Protein AF-A0A2H0WFJ3-F1 (afdb_monomer_lite)

Secondary structure (DSSP, 8-state):
------------SSSHHHHHHHHHHHHHHHHTT--------PPP---PPPP-------------------PPPS-TTS-----TTS-HHHHHHHHHHHHHHHHT-TT-THHHHTTSS--HHHHHHHHHHHHTS-HHHHGGGHHHHHHHHHT--SHHHHHHHHHHTTSPP---SS-TT------GGGSSSHHHHHTHHHHHHHHHHHHHHHH-GGGGGSHHHHHHHHHHHHHHHTSS-HHHHHHHHHHHHHHT-

Foldseek 3Di:
DDDDDDDDPDDPDPPPPPVVVVVVVVVVVVPVPDPDPPPPPDDPDDPDPDDDDDDDDDDDDDDCPDPPPPPPPPPVVPDPDQPPPDDPLLSVVVVVVVVCLVVLPLPPVCCVPVLPPDDPVSLVVLLVVLVSDDPLCNLSVLVNLLSLLLNPDDLVSLVSLLVLLVDAQQQDSVDSVDPPPDDPVCQPPSSCSSCVNLVSNLVSNLVCCVVCVVLCVPVSSVVSLVSSLVSQLVSPRVVSNVSSVVSCVVSVD

Radius of gyration: 28.93 Å; chains: 1; bounding box: 72×34×117 Å

pLDDT: mean 78.61, std 19.37, range [43.53, 98.44]

Structure (mmCIF, N/CA/C/O backbone):
data_AF-A0A2H0WFJ3-F1
#
_entry.id   AF-A0A2H0WFJ3-F1
#
loop_
_atom_site.group_PDB
_atom_site.id
_atom_site.type_symbol
_atom_site.label_atom_id
_atom_site.label_alt_id
_atom_site.label_comp_id
_atom_site.label_asym_id
_atom_site.label_entity_id
_atom_site.label_seq_id
_atom_site.pdbx_PDB_ins_code
_atom_site.Cartn_x
_atom_site.Cartn_y
_atom_site.Cartn_z
_atom_site.occupancy
_atom_site.B_iso_or_equiv
_atom_site.auth_seq_id
_atom_site.auth_comp_id
_atom_site.auth_asym_id
_atom_site.auth_atom_id
_atom_site.pdbx_PDB_model_num
ATOM 1 N N . MET A 1 1 ? -26.004 12.637 77.514 1.00 48.81 1 MET A N 1
ATOM 2 C CA . MET A 1 1 ? -24.758 11.855 77.353 1.00 48.81 1 MET A CA 1
ATOM 3 C C . MET A 1 1 ? -24.222 12.085 75.942 1.00 48.81 1 MET A C 1
ATOM 5 O O . MET A 1 1 ? -24.890 11.714 74.990 1.00 48.81 1 MET A O 1
ATOM 9 N N . ARG A 1 2 ? -23.095 12.800 75.799 1.00 46.72 2 ARG A N 1
ATOM 10 C CA . ARG A 1 2 ? -22.449 13.124 74.511 1.00 46.72 2 ARG A CA 1
ATOM 11 C C . ARG A 1 2 ? -21.345 12.100 74.239 1.00 46.72 2 ARG A C 1
ATOM 13 O O . ARG A 1 2 ? -20.382 12.059 74.997 1.00 46.72 2 ARG A O 1
ATOM 20 N N . GLN A 1 3 ? -21.462 11.313 73.172 1.00 54.28 3 GLN A N 1
ATOM 21 C CA . GLN A 1 3 ? -20.366 10.472 72.684 1.00 54.28 3 GLN A CA 1
ATOM 22 C C . GLN A 1 3 ? -19.512 11.264 71.688 1.00 54.28 3 GLN A C 1
ATOM 24 O O . GLN A 1 3 ? -19.976 11.663 70.622 1.00 54.28 3 GLN A O 1
ATOM 29 N N . GLN A 1 4 ? -18.257 11.511 72.065 1.00 62.28 4 GLN A N 1
ATOM 30 C CA . GLN A 1 4 ? -17.217 12.029 71.183 1.00 62.28 4 GLN A CA 1
ATOM 31 C C . GLN A 1 4 ? -16.607 10.866 70.392 1.00 62.28 4 GLN A C 1
ATOM 33 O O . GLN A 1 4 ? -15.947 10.007 70.973 1.00 62.28 4 GLN A O 1
ATOM 38 N N . ASN A 1 5 ? -16.786 10.863 69.071 1.00 61.47 5 ASN A N 1
ATOM 39 C CA . ASN A 1 5 ? -16.097 9.938 68.174 1.00 61.47 5 ASN A CA 1
ATOM 40 C C . ASN A 1 5 ? -14.764 10.549 67.717 1.00 61.47 5 ASN A C 1
ATOM 42 O O . ASN A 1 5 ? -14.732 11.546 66.994 1.00 61.47 5 ASN A O 1
ATOM 46 N N . LYS A 1 6 ? -13.655 9.949 68.164 1.00 61.62 6 LYS A N 1
ATOM 47 C CA . LYS A 1 6 ? -12.285 10.284 67.753 1.00 61.62 6 LYS A CA 1
ATOM 48 C C . LYS A 1 6 ? -11.949 9.579 66.430 1.00 61.62 6 LYS A C 1
ATOM 50 O O . LYS A 1 6 ? -12.118 8.371 66.308 1.00 61.62 6 LYS A O 1
ATOM 55 N N . LYS A 1 7 ? -11.447 10.343 65.454 1.00 59.44 7 LYS A N 1
ATOM 56 C CA . LYS A 1 7 ? -10.893 9.856 64.174 1.00 59.44 7 LYS A CA 1
ATOM 57 C C . LYS A 1 7 ? -9.551 9.129 64.384 1.00 59.44 7 LYS A C 1
ATOM 59 O O . LYS A 1 7 ? -8.753 9.618 65.184 1.00 59.44 7 LYS A O 1
ATOM 64 N N . PRO A 1 8 ? -9.211 8.089 63.598 1.00 57.00 8 PRO A N 1
ATOM 65 C CA . PRO A 1 8 ? -7.832 7.635 63.471 1.00 57.00 8 PRO A CA 1
ATOM 66 C C . PRO A 1 8 ? -7.119 8.343 62.301 1.00 57.00 8 PRO A C 1
ATOM 68 O O . PRO A 1 8 ? -7.441 8.148 61.131 1.00 57.00 8 PRO A O 1
ATOM 71 N N . GLN A 1 9 ? -6.119 9.167 62.631 1.00 61.16 9 GLN A N 1
ATOM 72 C CA . GLN A 1 9 ? -5.078 9.652 61.717 1.00 61.16 9 GLN A CA 1
ATOM 73 C C . GLN A 1 9 ? -4.011 8.565 61.535 1.00 61.16 9 GLN A C 1
ATOM 75 O O . GLN A 1 9 ? -3.102 8.497 62.354 1.00 61.16 9 GLN A O 1
ATOM 80 N N . ARG A 1 10 ? -4.069 7.738 60.486 1.00 55.81 10 ARG A N 1
ATOM 81 C CA . ARG A 1 10 ? -2.914 6.939 60.015 1.00 55.81 10 ARG A CA 1
ATOM 82 C C . ARG A 1 10 ? -3.074 6.580 58.537 1.00 55.81 10 ARG A C 1
ATOM 84 O O . ARG A 1 10 ? -3.402 5.448 58.220 1.00 55.81 10 ARG A O 1
ATOM 91 N N . PHE A 1 11 ? -2.882 7.538 57.631 1.00 52.72 11 PHE A N 1
ATOM 92 C CA . PHE A 1 11 ? -2.862 7.241 56.189 1.00 52.72 11 PHE A CA 1
ATOM 93 C C . PHE A 1 11 ? -1.999 8.230 55.391 1.00 52.72 11 PHE A C 1
ATOM 95 O O . PHE A 1 11 ? -2.399 8.730 54.351 1.00 52.72 11 PHE A O 1
ATOM 102 N N . VAL A 1 12 ? -0.805 8.561 55.889 1.00 54.50 12 VAL A N 1
ATOM 103 C CA . VAL A 1 12 ? 0.173 9.363 55.134 1.00 54.50 12 VAL A CA 1
ATOM 104 C C . VAL A 1 12 ? 1.570 8.839 55.449 1.00 54.50 12 VAL A C 1
ATOM 106 O O . VAL A 1 12 ? 2.258 9.416 56.277 1.00 54.50 12 VAL A O 1
ATOM 109 N N . LEU A 1 13 ? 1.964 7.691 54.881 1.00 51.28 13 LEU A N 1
ATOM 110 C CA . LEU A 1 13 ? 3.376 7.253 54.889 1.00 51.28 13 LEU A CA 1
ATOM 111 C C . LEU A 1 13 ? 3.714 6.115 53.902 1.00 51.28 13 LEU A C 1
ATOM 113 O O . LEU A 1 13 ? 4.693 5.411 54.102 1.00 51.28 13 LEU A O 1
ATOM 117 N N . TRP A 1 14 ? 2.942 5.933 52.822 1.00 49.94 14 TRP A N 1
ATOM 118 C CA . TRP A 1 14 ? 3.204 4.873 51.824 1.00 49.94 14 TRP A CA 1
ATOM 119 C C . TRP A 1 14 ? 3.317 5.347 50.366 1.00 49.94 14 TRP A C 1
ATOM 121 O O . TRP A 1 14 ? 3.500 4.527 49.474 1.00 49.94 14 TRP A O 1
ATOM 131 N N . ILE A 1 15 ? 3.267 6.657 50.095 1.00 55.16 15 ILE A N 1
ATOM 132 C CA . ILE A 1 15 ? 3.354 7.187 48.715 1.00 55.16 15 ILE A CA 1
ATOM 133 C C . ILE A 1 15 ? 4.788 7.633 48.350 1.00 55.16 15 ILE A C 1
ATOM 135 O O . ILE A 1 15 ? 5.132 7.719 47.176 1.00 55.16 15 ILE A O 1
ATOM 139 N N . GLY A 1 16 ? 5.680 7.829 49.330 1.00 49.50 16 GLY A N 1
ATOM 140 C CA . GLY A 1 16 ? 7.050 8.303 49.077 1.00 49.50 16 GLY A CA 1
ATOM 141 C C . GLY A 1 16 ? 8.034 7.251 48.542 1.00 49.50 16 GLY A C 1
ATOM 142 O O . GLY A 1 16 ? 8.990 7.609 47.863 1.00 49.50 16 GLY A O 1
ATOM 143 N N . GLY A 1 17 ? 7.814 5.958 48.813 1.00 49.91 17 GLY A N 1
ATOM 144 C CA . GLY A 1 17 ? 8.773 4.897 48.461 1.00 49.91 17 GLY A CA 1
ATOM 145 C C . GLY A 1 17 ? 8.697 4.415 47.007 1.00 49.91 17 GLY A C 1
ATOM 146 O O . GLY A 1 17 ? 9.712 4.041 46.427 1.00 49.91 17 GLY A O 1
ATOM 147 N N . GLY A 1 18 ? 7.510 4.454 46.391 1.00 52.94 18 GLY A N 1
ATOM 148 C CA . GLY A 1 18 ? 7.311 3.957 45.023 1.00 52.94 18 GLY A CA 1
ATOM 149 C C . GLY A 1 18 ? 7.879 4.881 43.941 1.00 52.94 18 GLY A C 1
ATOM 150 O O . GLY A 1 18 ? 8.368 4.406 42.919 1.00 52.94 18 GLY A O 1
ATOM 151 N N . LEU A 1 19 ? 7.873 6.199 44.173 1.00 55.00 19 LEU A N 1
ATOM 152 C CA . LEU A 1 19 ? 8.290 7.173 43.160 1.00 55.00 19 LEU A CA 1
ATOM 153 C C . LEU A 1 19 ? 9.815 7.210 42.953 1.00 55.00 19 LEU A C 1
ATOM 155 O O . LEU A 1 19 ? 10.274 7.453 41.841 1.00 55.00 19 LEU A O 1
ATOM 159 N N . ALA A 1 20 ? 10.600 6.929 43.999 1.00 58.59 20 ALA A N 1
ATOM 160 C CA . ALA A 1 20 ? 12.063 6.907 43.920 1.00 58.59 20 ALA A CA 1
ATOM 161 C C . ALA A 1 20 ? 12.607 5.664 43.188 1.00 58.59 20 ALA A C 1
ATOM 163 O O . ALA A 1 20 ? 13.672 5.716 42.579 1.00 58.59 20 ALA A O 1
ATOM 164 N N . LEU A 1 21 ? 11.872 4.547 43.208 1.00 57.16 21 LEU A N 1
ATOM 165 C CA . LEU A 1 21 ? 12.318 3.293 42.592 1.00 57.16 21 LEU A CA 1
ATOM 166 C C . LEU A 1 21 ? 12.048 3.271 41.074 1.00 57.16 21 LEU A C 1
ATOM 168 O O . LEU A 1 21 ? 12.847 2.737 40.306 1.00 57.16 21 LEU A O 1
ATOM 172 N N . VAL A 1 22 ? 10.977 3.938 40.622 1.00 61.97 22 VAL A N 1
ATOM 173 C CA . VAL A 1 22 ? 10.654 4.093 39.190 1.00 61.97 22 VAL A CA 1
ATOM 174 C C . VAL A 1 22 ? 11.620 5.057 38.489 1.00 61.97 22 VAL A C 1
ATOM 176 O O . VAL A 1 22 ? 12.039 4.788 37.362 1.00 61.97 22 VAL A O 1
ATOM 179 N N . THR A 1 23 ? 12.038 6.145 39.144 1.00 63.09 23 THR A N 1
ATOM 180 C CA . THR A 1 23 ? 13.027 7.076 38.571 1.00 63.09 23 THR A CA 1
ATOM 181 C C . THR A 1 23 ? 14.423 6.456 38.480 1.00 63.09 23 THR A C 1
ATOM 183 O O . THR A 1 23 ? 15.116 6.675 37.486 1.00 63.09 23 THR A O 1
ATOM 186 N N . PHE A 1 24 ? 14.818 5.617 39.445 1.00 61.91 24 PHE A N 1
ATOM 187 C CA . PHE A 1 24 ? 16.118 4.939 39.411 1.00 61.91 24 PHE A CA 1
ATOM 188 C C . PHE A 1 24 ? 16.210 3.883 38.293 1.00 61.91 24 PHE A C 1
ATOM 190 O O . PHE A 1 24 ? 17.228 3.801 37.604 1.00 61.91 24 PHE A O 1
ATOM 197 N N . LEU A 1 25 ? 15.130 3.131 38.034 1.00 61.81 25 LEU A N 1
ATOM 198 C CA . LEU A 1 25 ? 15.074 2.168 36.922 1.00 61.81 25 LEU A CA 1
ATOM 199 C C . LEU A 1 25 ? 15.112 2.851 35.543 1.00 61.81 25 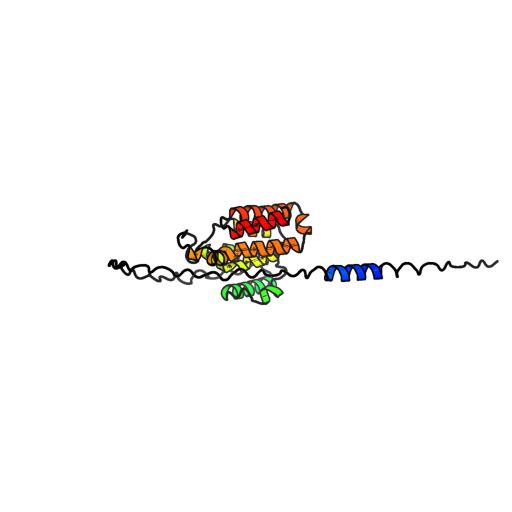LEU A C 1
ATOM 201 O O . LEU A 1 25 ? 15.767 2.348 34.628 1.00 61.81 25 LEU A O 1
ATOM 205 N N . PHE A 1 26 ? 14.484 4.023 35.393 1.00 58.66 26 PHE A N 1
ATOM 206 C CA . PHE A 1 26 ? 14.519 4.778 34.134 1.00 58.66 26 PHE A CA 1
ATOM 207 C C . PHE A 1 26 ? 15.899 5.373 33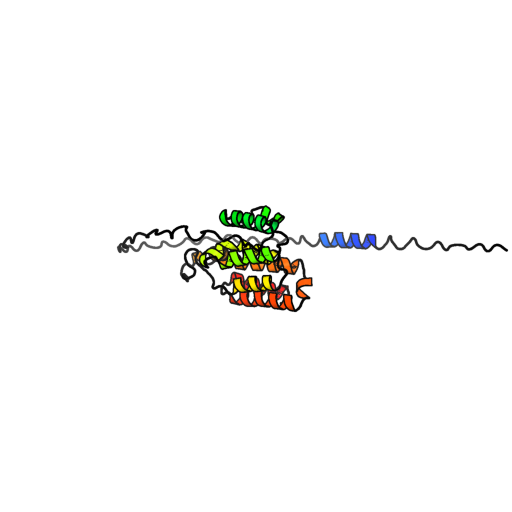.817 1.00 58.66 26 PHE A C 1
ATOM 209 O O . PHE A 1 26 ? 16.284 5.432 32.647 1.00 58.66 26 PHE A O 1
ATOM 216 N N . LEU A 1 27 ? 16.667 5.785 34.831 1.00 64.19 27 LEU A N 1
ATOM 217 C CA . LEU A 1 27 ? 18.024 6.298 34.622 1.00 64.19 27 LEU A CA 1
ATOM 218 C C . LEU A 1 27 ? 19.019 5.180 34.275 1.00 64.19 27 LEU A C 1
ATOM 220 O O . LEU A 1 27 ? 19.868 5.377 33.406 1.00 64.19 27 LEU A O 1
ATOM 224 N N . PHE A 1 28 ? 18.877 3.985 34.859 1.00 57.53 28 PHE A N 1
ATOM 225 C CA . PHE A 1 28 ? 19.761 2.855 34.546 1.00 57.53 28 PHE A CA 1
ATOM 226 C C . PHE A 1 28 ? 19.520 2.266 33.146 1.00 57.53 28 PHE A C 1
ATOM 228 O O . PHE A 1 28 ? 20.476 1.916 32.451 1.00 57.53 28 PHE A O 1
ATOM 235 N N . ALA A 1 29 ? 18.266 2.222 32.680 1.00 58.66 29 ALA A N 1
ATOM 236 C CA . ALA A 1 29 ? 17.941 1.745 31.333 1.00 58.66 29 ALA A CA 1
ATOM 237 C C . ALA A 1 29 ? 18.521 2.642 30.223 1.00 58.66 29 ALA A C 1
ATOM 239 O O . ALA A 1 29 ? 18.826 2.164 29.131 1.00 58.66 29 ALA A O 1
ATOM 240 N N . ARG A 1 30 ? 18.733 3.936 30.498 1.00 57.38 30 ARG A N 1
ATOM 241 C CA . ARG A 1 30 ? 19.260 4.882 29.505 1.00 57.38 30 ARG A CA 1
ATOM 242 C C . ARG A 1 30 ? 20.775 4.776 29.303 1.00 57.38 30 ARG A C 1
ATOM 244 O O . ARG A 1 30 ? 21.272 5.240 28.281 1.00 57.38 30 ARG A O 1
ATOM 251 N N . HIS A 1 31 ? 21.507 4.147 30.227 1.00 55.72 31 HIS A N 1
ATOM 252 C CA . HIS A 1 31 ? 22.973 4.107 30.179 1.00 55.72 31 HIS A CA 1
ATOM 253 C C . HIS A 1 31 ? 23.568 2.836 29.551 1.00 55.72 31 HIS A C 1
ATOM 255 O O . HIS A 1 31 ? 24.751 2.817 29.231 1.00 55.72 31 HIS A O 1
ATOM 261 N N . GLN A 1 32 ? 22.771 1.793 29.286 1.00 58.59 32 GLN A N 1
ATOM 262 C CA . GLN A 1 32 ? 23.282 0.569 28.642 1.00 58.59 32 GLN A CA 1
ATOM 263 C C . GLN A 1 32 ? 23.296 0.603 27.099 1.00 58.59 32 GLN A C 1
ATOM 265 O O . GLN A 1 32 ? 23.789 -0.336 26.478 1.00 58.59 32 GLN A O 1
ATOM 270 N N . GLY A 1 33 ? 22.811 1.678 26.466 1.00 50.06 33 GLY A N 1
ATOM 271 C CA . GLY A 1 33 ? 22.682 1.785 25.004 1.00 50.06 33 GLY A CA 1
ATOM 272 C C . GLY A 1 33 ? 23.918 2.265 24.229 1.00 50.06 33 GLY A C 1
ATOM 273 O O . GLY A 1 33 ? 23.848 2.360 23.009 1.00 50.06 33 GLY A O 1
ATOM 274 N N . GLN A 1 34 ? 25.041 2.571 24.889 1.00 50.88 34 GLN A N 1
ATOM 275 C CA . GLN A 1 34 ? 26.297 2.976 24.235 1.00 50.88 34 GLN A CA 1
ATOM 276 C C . GLN A 1 34 ? 27.410 1.960 24.515 1.00 50.88 34 GLN A C 1
ATOM 278 O O . GLN A 1 34 ? 28.424 2.261 25.141 1.00 50.88 34 GLN A O 1
ATOM 283 N N . LYS A 1 35 ? 27.237 0.719 24.056 1.00 55.78 35 LYS A N 1
ATOM 284 C CA . LYS A 1 35 ? 28.392 -0.160 23.856 1.00 55.78 35 LYS A CA 1
ATOM 285 C C . LYS A 1 35 ? 28.947 0.132 22.472 1.00 55.78 35 LYS A C 1
ATOM 287 O O . LYS A 1 35 ? 28.329 -0.198 21.469 1.00 55.78 35 LYS A O 1
ATOM 292 N N . ASN A 1 36 ? 30.086 0.815 22.474 1.00 49.75 36 ASN A N 1
ATOM 293 C CA . ASN A 1 36 ? 30.914 1.143 21.325 1.00 49.75 36 ASN A CA 1
ATOM 294 C C . ASN A 1 36 ? 31.019 -0.038 20.355 1.00 49.75 36 ASN A C 1
ATOM 296 O O . ASN A 1 36 ? 31.743 -1.001 20.615 1.00 49.75 36 ASN A O 1
ATOM 300 N N . THR A 1 37 ? 30.354 0.066 19.208 1.00 51.97 37 THR A N 1
ATOM 301 C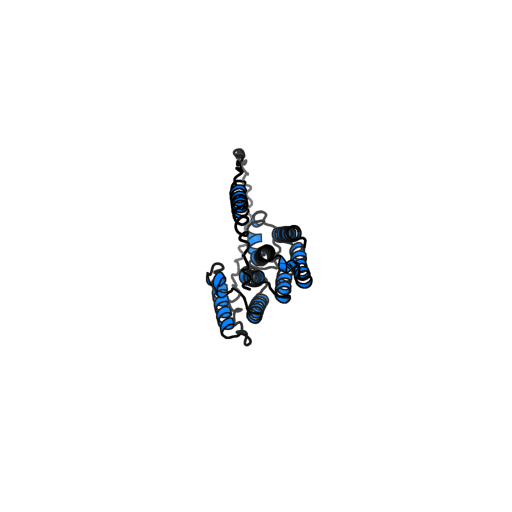 CA . THR A 1 37 ? 30.748 -0.669 18.012 1.00 51.97 37 THR A CA 1
ATOM 302 C C . THR A 1 37 ? 32.082 -0.071 17.580 1.00 51.97 37 THR A C 1
ATOM 304 O O . THR A 1 37 ? 32.143 0.942 16.888 1.00 51.97 37 THR A O 1
ATOM 307 N N . LYS A 1 38 ? 33.173 -0.645 18.089 1.00 56.81 38 LYS A N 1
ATOM 308 C CA . LYS A 1 38 ? 34.511 -0.431 17.551 1.00 56.81 38 LYS A CA 1
ATOM 309 C C . LYS A 1 38 ? 34.454 -0.956 16.119 1.00 56.81 38 LYS A C 1
ATOM 311 O O . LYS A 1 38 ? 34.430 -2.164 15.916 1.00 56.81 38 LYS A O 1
ATOM 316 N N . ILE A 1 39 ? 34.319 -0.047 15.155 1.00 56.81 39 ILE A N 1
ATOM 317 C CA . ILE A 1 39 ? 34.483 -0.362 13.740 1.00 56.81 39 ILE A CA 1
ATOM 318 C C . ILE A 1 39 ? 35.942 -0.780 13.603 1.00 56.81 39 ILE A C 1
ATOM 320 O O . ILE A 1 39 ? 36.857 0.040 13.679 1.00 56.81 39 ILE A O 1
ATOM 324 N N . GLU A 1 40 ? 36.146 -2.088 13.546 1.00 62.38 40 GLU A N 1
ATOM 325 C CA . GLU A 1 40 ? 37.403 -2.701 13.171 1.00 62.38 40 GLU A CA 1
ATOM 326 C C . GLU A 1 40 ? 37.674 -2.262 11.735 1.00 62.38 40 GLU A C 1
ATOM 328 O O . GLU A 1 40 ? 36.923 -2.579 10.814 1.00 62.38 40 GLU A O 1
ATOM 333 N N . SER A 1 41 ? 38.674 -1.393 11.597 1.00 63.94 41 SER A N 1
ATOM 334 C CA . SER A 1 41 ? 39.172 -0.896 10.325 1.00 63.94 41 SER A CA 1
ATOM 335 C C . SER A 1 41 ? 39.646 -2.099 9.521 1.00 63.94 41 SER A C 1
ATOM 337 O O . SER A 1 41 ? 40.748 -2.591 9.748 1.00 63.94 41 SER A O 1
ATOM 339 N N . SER A 1 42 ? 38.802 -2.587 8.615 1.00 66.00 42 SER A N 1
ATOM 340 C CA . SER A 1 42 ? 39.208 -3.545 7.597 1.00 66.00 42 SER A CA 1
ATOM 341 C C . SER A 1 42 ? 40.374 -2.953 6.813 1.00 66.00 42 SER A C 1
ATOM 343 O O . SER A 1 42 ? 40.355 -1.771 6.456 1.00 66.00 42 SER A O 1
ATOM 345 N N . GLU A 1 43 ? 41.391 -3.778 6.611 1.00 69.94 43 GLU A N 1
ATOM 346 C CA . GLU A 1 43 ? 42.627 -3.476 5.901 1.00 69.94 43 GLU A CA 1
ATOM 347 C C . GLU A 1 43 ? 42.376 -2.780 4.549 1.00 69.94 43 GLU A C 1
ATOM 349 O O . GLU A 1 43 ? 41.346 -3.014 3.905 1.00 69.94 43 GLU A O 1
ATOM 354 N N . PRO A 1 44 ? 43.301 -1.914 4.097 1.00 59.69 44 PRO A N 1
ATOM 355 C CA . PRO A 1 44 ? 43.234 -1.349 2.759 1.00 59.69 44 PRO A CA 1
ATOM 356 C C . PRO A 1 44 ? 43.276 -2.485 1.732 1.00 59.69 44 PRO A C 1
ATOM 358 O O . PRO A 1 44 ? 44.254 -3.222 1.648 1.00 59.69 44 PRO A O 1
ATOM 361 N N . VAL A 1 45 ? 42.200 -2.617 0.955 1.00 62.38 45 VAL A N 1
ATOM 362 C CA . VAL A 1 45 ? 42.136 -3.522 -0.195 1.00 62.38 45 VAL A CA 1
ATOM 363 C C . VAL A 1 45 ? 43.240 -3.118 -1.168 1.00 62.38 45 VAL A C 1
ATOM 365 O O . VAL A 1 45 ? 43.193 -2.047 -1.777 1.00 62.38 45 VAL A O 1
ATOM 368 N N . GLU A 1 46 ? 44.253 -3.971 -1.275 1.00 61.53 46 GLU A N 1
ATOM 369 C CA . GLU A 1 46 ? 45.339 -3.846 -2.234 1.00 61.53 46 GLU A CA 1
ATOM 370 C C . GLU A 1 46 ? 44.751 -4.021 -3.642 1.00 61.53 46 GLU A C 1
ATOM 372 O O . GLU A 1 46 ? 44.295 -5.097 -4.032 1.00 61.53 46 GLU A O 1
ATOM 377 N N . LEU A 1 47 ? 44.679 -2.917 -4.389 1.00 52.22 47 LEU A N 1
ATOM 378 C CA . LEU A 1 47 ? 44.253 -2.913 -5.783 1.00 52.22 47 LEU A CA 1
ATOM 379 C C . LEU A 1 47 ? 45.306 -3.657 -6.608 1.00 52.22 47 LEU A C 1
ATOM 381 O O . LEU A 1 47 ? 46.347 -3.099 -6.953 1.00 52.22 47 LEU A O 1
ATOM 385 N N . VAL A 1 48 ? 45.024 -4.920 -6.925 1.00 62.81 48 VAL A N 1
ATOM 386 C CA . VAL A 1 48 ? 45.803 -5.688 -7.899 1.00 62.81 48 VAL A CA 1
ATOM 387 C C . VAL A 1 48 ? 45.704 -4.973 -9.256 1.00 62.81 48 VAL A C 1
ATOM 389 O O . VAL A 1 48 ? 44.589 -4.742 -9.733 1.00 62.81 48 VAL A O 1
ATOM 392 N N . PRO A 1 49 ? 46.830 -4.606 -9.896 1.00 56.16 49 PRO A N 1
ATOM 393 C CA . PRO A 1 49 ? 46.821 -3.991 -11.215 1.00 56.16 49 PRO A CA 1
ATOM 394 C C . PRO A 1 49 ? 46.246 -4.965 -12.242 1.00 56.16 49 PRO A C 1
ATOM 396 O O . PRO A 1 49 ? 46.808 -6.032 -12.484 1.00 56.16 49 PRO A O 1
ATOM 399 N N . THR A 1 50 ? 45.123 -4.591 -12.849 1.00 51.84 50 THR A N 1
ATOM 400 C CA . THR A 1 50 ? 44.498 -5.346 -13.932 1.00 51.84 50 THR A CA 1
ATOM 401 C C . THR A 1 50 ? 45.467 -5.445 -15.106 1.00 51.84 50 THR A C 1
ATOM 403 O O . THR A 1 50 ? 45.881 -4.443 -15.694 1.00 51.84 50 THR A O 1
ATOM 406 N N . GLU A 1 51 ? 45.839 -6.678 -15.423 1.00 57.56 51 GLU A N 1
ATOM 407 C CA . GLU A 1 51 ? 46.650 -7.039 -16.574 1.00 57.56 51 GLU A CA 1
ATOM 408 C C . GLU A 1 51 ? 45.999 -6.528 -17.870 1.00 57.56 51 GLU A C 1
ATOM 410 O O . GLU A 1 51 ? 44.783 -6.598 -18.060 1.00 57.56 51 GLU A O 1
ATOM 415 N N . LYS A 1 52 ? 46.835 -5.983 -18.760 1.00 53.34 52 LYS A N 1
ATOM 416 C CA . LYS A 1 52 ? 46.478 -5.498 -20.098 1.00 53.34 52 LYS A CA 1
ATOM 417 C C . LYS A 1 52 ? 45.623 -6.523 -20.848 1.00 53.34 52 LYS A C 1
ATOM 419 O O . LYS A 1 52 ? 46.148 -7.510 -21.359 1.00 53.34 52 LYS A O 1
ATOM 424 N N . ILE A 1 53 ? 44.338 -6.226 -21.025 1.00 51.22 53 ILE A N 1
ATOM 425 C CA . ILE A 1 53 ? 43.524 -6.906 -22.030 1.00 51.22 53 ILE A CA 1
ATOM 426 C C . ILE A 1 53 ? 43.949 -6.375 -23.399 1.00 51.22 53 ILE A C 1
ATOM 428 O O . ILE A 1 53 ? 43.778 -5.203 -23.735 1.00 51.22 53 ILE A O 1
ATOM 432 N N . VAL A 1 54 ? 44.576 -7.269 -24.158 1.00 47.50 54 VAL A N 1
ATOM 433 C CA . VAL A 1 54 ? 44.987 -7.086 -25.545 1.00 47.50 54 VAL A CA 1
ATOM 434 C C . VAL A 1 54 ? 43.747 -6.866 -26.407 1.00 47.50 54 VAL A C 1
ATOM 436 O O . VAL A 1 54 ? 42.807 -7.658 -26.394 1.00 47.50 54 VAL A O 1
ATOM 439 N N . ALA A 1 55 ? 43.771 -5.772 -27.166 1.00 50.44 55 ALA A N 1
ATOM 440 C CA . ALA A 1 55 ? 42.777 -5.425 -28.164 1.00 50.44 55 ALA A CA 1
ATOM 441 C C . ALA A 1 55 ? 42.713 -6.501 -29.261 1.00 50.44 55 ALA A C 1
ATOM 443 O O . ALA A 1 55 ? 43.625 -6.620 -30.079 1.00 50.44 55 ALA A O 1
ATOM 444 N N . ALA A 1 56 ? 41.616 -7.256 -29.296 1.00 47.47 56 ALA A N 1
ATOM 445 C CA . ALA A 1 56 ? 41.221 -8.030 -30.462 1.00 47.47 56 ALA A CA 1
ATOM 446 C C . ALA A 1 56 ? 40.303 -7.160 -31.331 1.00 47.47 56 ALA A C 1
ATOM 448 O O . ALA A 1 56 ? 39.162 -6.870 -30.974 1.00 47.47 56 ALA A O 1
ATOM 449 N N . GLN A 1 57 ? 40.835 -6.716 -32.469 1.00 46.94 57 GLN A N 1
ATOM 450 C CA . GLN A 1 57 ? 40.062 -6.147 -33.566 1.00 46.94 57 GLN A CA 1
ATOM 451 C C . GLN A 1 57 ? 39.165 -7.229 -34.179 1.00 46.94 57 GLN A C 1
ATOM 453 O O . GLN A 1 57 ? 39.659 -8.262 -34.627 1.00 46.94 57 GLN A O 1
ATOM 458 N N . ALA A 1 58 ? 37.867 -6.948 -34.278 1.00 51.41 58 ALA A N 1
ATOM 459 C CA . ALA A 1 58 ? 36.964 -7.609 -35.211 1.00 51.41 58 ALA A CA 1
ATOM 460 C C . ALA A 1 58 ? 36.235 -6.526 -36.030 1.00 51.41 58 ALA A C 1
ATOM 462 O O . ALA A 1 58 ? 35.569 -5.673 -35.439 1.00 51.41 58 ALA A O 1
ATOM 463 N N . PRO A 1 59 ? 36.352 -6.516 -37.371 1.00 54.06 59 PRO A N 1
ATOM 464 C CA . PRO A 1 59 ? 35.543 -5.672 -38.233 1.00 54.06 59 PRO A CA 1
ATOM 465 C C . PRO A 1 59 ? 34.279 -6.443 -38.626 1.00 54.06 59 PRO A C 1
ATOM 467 O O . PRO A 1 59 ? 34.309 -7.342 -39.462 1.00 54.06 59 PRO A O 1
ATOM 470 N N . GLY A 1 60 ? 33.159 -6.085 -38.012 1.00 47.56 60 GLY A N 1
ATOM 471 C CA . GLY A 1 60 ? 31.832 -6.549 -38.398 1.00 47.56 60 GLY A CA 1
ATOM 472 C C . GLY A 1 60 ? 30.835 -5.456 -38.062 1.00 47.56 60 GLY A C 1
ATOM 473 O O . GLY A 1 60 ? 30.426 -5.329 -36.914 1.00 47.56 60 GLY A O 1
ATOM 474 N N . ALA A 1 61 ? 30.530 -4.615 -39.047 1.00 54.72 61 ALA A N 1
ATOM 475 C CA . ALA A 1 61 ? 29.610 -3.496 -38.914 1.00 54.72 61 ALA A CA 1
ATOM 476 C C . ALA A 1 61 ? 28.226 -3.978 -38.435 1.00 54.72 61 ALA A C 1
ATOM 478 O O . ALA A 1 61 ? 27.620 -4.810 -39.116 1.00 54.72 61 ALA A O 1
ATOM 479 N N . PRO A 1 62 ? 27.692 -3.469 -37.312 1.00 51.94 62 PRO A N 1
ATOM 480 C CA . PRO A 1 62 ? 26.285 -3.643 -37.009 1.00 51.94 62 PRO A CA 1
ATOM 481 C C . PRO A 1 62 ? 25.483 -2.736 -37.944 1.00 51.94 62 PRO A C 1
ATOM 483 O O . PRO A 1 62 ? 25.710 -1.530 -38.022 1.00 51.94 62 PRO A O 1
ATOM 486 N N . THR A 1 63 ? 24.553 -3.337 -38.682 1.00 56.69 63 THR A N 1
ATOM 487 C CA . THR A 1 63 ? 23.489 -2.623 -39.382 1.00 56.69 63 THR A CA 1
ATOM 488 C C . THR A 1 63 ? 22.752 -1.759 -38.363 1.00 56.69 63 THR A C 1
ATOM 490 O O . THR A 1 63 ? 22.116 -2.271 -37.444 1.00 56.69 63 THR A O 1
ATOM 493 N N . GLU A 1 64 ? 22.884 -0.448 -38.520 1.00 49.16 64 GLU A N 1
ATOM 494 C CA . GLU A 1 64 ? 22.160 0.586 -37.794 1.00 49.16 64 GLU A CA 1
ATOM 495 C C . GLU A 1 64 ? 20.668 0.472 -38.141 1.00 49.16 64 GLU A C 1
ATOM 497 O O . GLU A 1 64 ? 20.163 1.087 -39.078 1.00 49.16 64 GLU A O 1
ATOM 502 N N . VAL A 1 65 ? 19.957 -0.401 -37.426 1.00 55.16 65 VAL A N 1
ATOM 503 C CA . VAL A 1 65 ? 18.495 -0.413 -37.433 1.00 55.16 65 VAL A CA 1
ATOM 504 C C . VAL A 1 65 ? 18.075 0.709 -36.498 1.00 55.16 65 VAL A C 1
ATOM 506 O O . VAL A 1 65 ? 18.151 0.576 -35.278 1.00 55.16 65 VAL A O 1
ATOM 509 N N . ALA A 1 66 ? 17.709 1.845 -37.087 1.00 56.50 66 ALA A N 1
ATOM 510 C CA . ALA A 1 66 ? 17.203 3.001 -36.367 1.00 56.50 66 ALA A CA 1
ATOM 511 C C . ALA A 1 66 ? 16.120 2.567 -35.358 1.00 56.50 66 ALA A C 1
ATOM 513 O O . ALA A 1 66 ? 15.162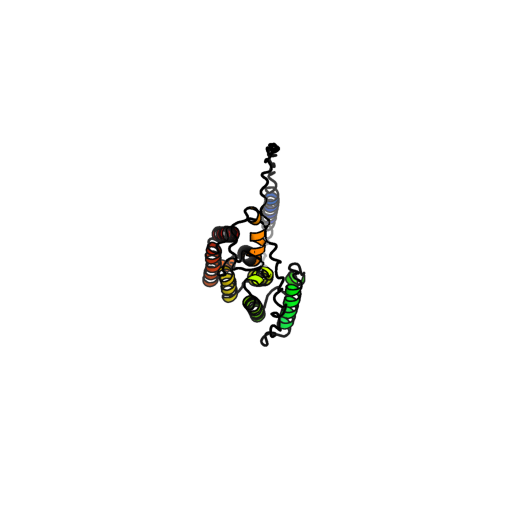 1.893 -35.759 1.00 56.50 66 ALA A O 1
ATOM 514 N N . PRO A 1 67 ? 16.223 2.939 -34.069 1.00 50.22 67 PRO A N 1
ATOM 515 C CA . PRO A 1 67 ? 15.130 2.736 -33.138 1.00 50.22 67 PRO A CA 1
ATOM 516 C C . PRO A 1 67 ? 13.963 3.601 -33.612 1.00 50.22 67 PRO A C 1
ATOM 518 O O . PRO A 1 67 ? 14.008 4.832 -33.588 1.00 50.22 67 PRO A O 1
ATOM 521 N N . SER A 1 68 ? 12.918 2.940 -34.105 1.00 46.00 68 SER A N 1
ATOM 522 C CA . SER A 1 68 ? 11.634 3.575 -34.347 1.00 46.00 68 SER A CA 1
ATOM 523 C C . SER A 1 68 ? 11.074 3.981 -32.988 1.00 46.00 68 SER A C 1
ATOM 525 O O . SER A 1 68 ? 10.420 3.191 -32.310 1.00 46.00 68 SER A O 1
ATOM 527 N N . ASN A 1 69 ? 11.352 5.224 -32.592 1.00 46.56 69 ASN A N 1
ATOM 528 C CA . ASN A 1 69 ? 10.645 5.951 -31.543 1.00 46.56 69 ASN A CA 1
ATOM 529 C C . ASN A 1 69 ? 9.202 6.195 -32.004 1.00 46.56 69 ASN A C 1
ATOM 531 O O . ASN A 1 69 ? 8.781 7.327 -32.230 1.00 46.56 69 ASN A O 1
ATOM 535 N N . THR A 1 70 ? 8.434 5.123 -32.181 1.00 46.12 70 THR A N 1
ATOM 536 C CA . THR A 1 70 ? 6.982 5.216 -32.129 1.00 46.12 70 THR A CA 1
ATOM 537 C C . THR A 1 70 ? 6.640 5.224 -30.650 1.00 46.12 70 THR A C 1
ATOM 539 O O . THR A 1 70 ? 6.312 4.198 -30.060 1.00 46.12 70 THR A O 1
ATOM 542 N N . GLU A 1 71 ? 6.824 6.391 -30.034 1.00 45.34 71 GLU A N 1
ATOM 543 C CA . GLU A 1 71 ? 6.261 6.696 -28.728 1.00 45.34 71 GLU A CA 1
ATOM 544 C C . GLU A 1 71 ? 4.763 6.353 -28.823 1.00 45.34 71 GLU A C 1
ATOM 546 O O . GLU A 1 71 ? 4.069 6.915 -29.681 1.00 45.34 71 GLU A O 1
ATOM 551 N N . PRO A 1 72 ? 4.251 5.370 -28.055 1.00 48.28 72 PRO A N 1
ATOM 552 C CA . PRO A 1 72 ? 2.828 5.093 -28.056 1.00 48.28 72 PRO A CA 1
ATOM 553 C C . PRO A 1 72 ? 2.133 6.403 -27.686 1.00 48.28 72 PRO A C 1
ATOM 555 O O . PRO A 1 72 ? 2.568 7.058 -26.733 1.00 48.28 72 PRO A O 1
ATOM 558 N N . PRO A 1 73 ? 1.097 6.823 -28.428 1.00 43.53 73 PRO A N 1
ATOM 559 C CA . PRO A 1 73 ? 0.451 8.098 -28.179 1.00 43.53 73 PRO A CA 1
ATOM 560 C C . PRO A 1 73 ? 0.063 8.181 -26.702 1.00 43.53 73 PRO A C 1
ATOM 562 O O . PRO A 1 73 ? -0.449 7.213 -26.133 1.00 43.53 73 PRO A O 1
ATOM 565 N N . ALA A 1 74 ? 0.312 9.342 -26.094 1.00 47.72 74 ALA A N 1
ATOM 566 C CA . ALA A 1 74 ? -0.001 9.714 -24.712 1.00 47.72 74 ALA A CA 1
ATOM 567 C C . ALA A 1 74 ? -1.520 9.697 -24.382 1.00 47.72 74 ALA A C 1
ATOM 569 O O . ALA A 1 74 ? -2.021 10.499 -23.597 1.00 47.72 74 ALA A O 1
ATOM 570 N N . GLU A 1 75 ? -2.287 8.793 -24.993 1.00 46.41 75 GLU A N 1
ATOM 571 C CA . GLU A 1 75 ? -3.741 8.809 -25.113 1.00 46.41 75 GLU A CA 1
ATOM 572 C C . GLU A 1 75 ? -4.489 7.828 -24.196 1.00 46.41 75 GLU A C 1
ATOM 574 O O . GLU A 1 75 ? -5.711 7.741 -24.294 1.00 46.41 75 GLU A O 1
ATOM 579 N N . VAL A 1 76 ? -3.833 7.146 -23.250 1.00 48.34 76 VAL A N 1
ATOM 580 C CA . VAL A 1 76 ? -4.532 6.266 -22.278 1.00 48.34 76 VAL A CA 1
ATOM 581 C C . VAL A 1 76 ? -4.492 6.818 -20.847 1.00 48.34 76 VAL A C 1
ATOM 583 O O . VAL A 1 76 ? -4.417 6.096 -19.863 1.00 48.34 76 VAL A O 1
ATOM 586 N N . LEU A 1 77 ? -4.584 8.140 -20.718 1.00 50.22 77 LEU A N 1
ATOM 587 C CA . LEU A 1 77 ? -5.213 8.779 -19.556 1.00 50.22 77 LEU A CA 1
ATOM 588 C C . LEU A 1 77 ? -6.397 9.638 -20.027 1.00 50.22 77 LEU A C 1
ATOM 590 O O . LEU A 1 77 ? -6.649 10.728 -19.512 1.00 50.22 77 LEU A O 1
ATOM 594 N N . LYS A 1 78 ? -7.135 9.164 -21.041 1.00 45.69 78 LYS A N 1
ATOM 595 C CA . LYS A 1 78 ? -8.438 9.731 -21.395 1.00 45.69 78 LYS A CA 1
ATOM 596 C C . LYS A 1 78 ? -9.414 9.434 -20.258 1.00 45.69 78 LYS A C 1
ATOM 598 O O . LYS A 1 78 ? -10.009 8.372 -20.198 1.00 45.69 78 LYS A O 1
ATOM 603 N N . GLN A 1 79 ? -9.516 10.414 -19.360 1.00 50.22 79 GLN A N 1
ATOM 604 C CA . GLN A 1 79 ? -10.588 10.613 -18.389 1.00 50.22 79 GLN A CA 1
ATOM 605 C C . GLN A 1 79 ? -10.928 9.362 -17.576 1.00 50.22 79 GLN A C 1
ATOM 607 O O . GLN A 1 79 ? -11.921 8.689 -17.836 1.00 50.22 79 GLN A O 1
ATOM 612 N N . ASN A 1 80 ? -10.160 9.122 -16.510 1.00 54.16 80 ASN A N 1
ATOM 613 C CA . ASN A 1 80 ? -10.678 8.362 -15.377 1.00 54.16 80 ASN A CA 1
ATOM 614 C C . ASN A 1 80 ? -11.961 9.062 -14.924 1.00 54.16 80 ASN A C 1
ATOM 616 O O . ASN A 1 80 ? -11.904 10.118 -14.286 1.00 54.16 80 ASN A O 1
ATOM 620 N N . THR A 1 81 ? -13.110 8.519 -15.326 1.00 65.50 81 THR A N 1
ATOM 621 C CA . THR A 1 81 ? -14.426 8.944 -14.866 1.00 65.50 81 THR A CA 1
ATOM 622 C C . THR A 1 81 ? -14.357 9.031 -13.354 1.00 65.50 81 THR A C 1
ATOM 624 O O . THR A 1 81 ? -14.069 8.039 -12.683 1.00 65.50 81 THR A O 1
ATOM 627 N N . LEU A 1 82 ? -14.529 10.248 -12.831 1.00 74.25 82 LEU A N 1
ATOM 628 C CA . LEU A 1 82 ? -14.535 10.484 -11.395 1.00 74.25 82 LEU A CA 1
ATOM 629 C C . LEU A 1 82 ? -15.548 9.516 -10.773 1.00 74.25 82 LEU A C 1
ATOM 631 O O . LEU A 1 82 ? -16.666 9.430 -11.290 1.00 74.25 82 LEU A O 1
ATOM 635 N N . PRO A 1 83 ? -15.186 8.776 -9.712 1.00 80.94 83 PRO A N 1
ATOM 636 C CA . PRO A 1 83 ? -16.100 7.806 -9.145 1.00 80.94 83 PRO A CA 1
ATOM 637 C C . PRO A 1 83 ? -17.312 8.561 -8.599 1.00 80.94 83 PRO A C 1
ATOM 639 O O . PRO A 1 83 ? -17.195 9.364 -7.672 1.00 80.94 83 PRO A O 1
ATOM 642 N N . SER A 1 84 ? -18.477 8.336 -9.207 1.00 75.50 84 SER A N 1
ATOM 643 C CA . SER A 1 84 ? -19.712 9.068 -8.906 1.00 75.50 84 SER A CA 1
ATOM 644 C C . SER A 1 84 ? -20.267 8.771 -7.511 1.00 75.50 84 SER A C 1
ATOM 646 O O . SER A 1 84 ? -21.188 9.446 -7.065 1.00 75.50 84 SER A O 1
ATOM 648 N N . SER A 1 85 ? -19.719 7.764 -6.828 1.00 89.00 85 SER A N 1
ATOM 649 C CA . SER A 1 85 ? -20.089 7.357 -5.473 1.00 89.00 85 SER A CA 1
ATOM 650 C C . SER A 1 85 ? -19.322 8.086 -4.365 1.00 89.00 85 SER A C 1
ATOM 652 O O . SER A 1 85 ? -19.680 7.927 -3.202 1.00 89.00 85 SER A O 1
ATOM 654 N N . LEU A 1 86 ? -18.277 8.866 -4.677 1.00 94.88 86 LEU A N 1
ATOM 655 C CA . LEU A 1 86 ? -17.490 9.534 -3.637 1.00 94.88 86 LEU A CA 1
ATOM 656 C C . LEU A 1 86 ? -18.242 10.710 -3.010 1.00 94.88 86 LEU A C 1
ATOM 658 O O . LEU A 1 86 ? -18.870 11.520 -3.695 1.00 94.88 86 LEU A O 1
ATOM 662 N N . SER A 1 87 ? -18.079 10.860 -1.694 1.00 96.50 87 SER A N 1
ATOM 663 C CA . SER A 1 87 ? -18.435 12.095 -0.997 1.00 96.50 87 SER A CA 1
ATOM 664 C C . SER A 1 87 ? -17.651 13.286 -1.568 1.00 96.50 87 SER A C 1
ATOM 666 O O . SER A 1 87 ? -16.563 13.118 -2.118 1.00 96.50 87 SER A O 1
ATOM 668 N N . ALA A 1 88 ? -18.152 14.515 -1.404 1.00 95.69 88 ALA A N 1
ATOM 669 C CA . ALA A 1 88 ? -17.447 15.707 -1.891 1.00 95.69 88 ALA A CA 1
ATOM 670 C C . ALA A 1 88 ? -16.021 15.836 -1.312 1.00 95.69 88 ALA A C 1
ATOM 672 O O . ALA A 1 88 ? -15.102 16.249 -2.020 1.00 95.69 88 ALA A O 1
ATOM 673 N N . ALA A 1 89 ? -15.830 15.441 -0.048 1.00 96.31 89 ALA A N 1
ATOM 674 C CA . ALA A 1 89 ? -14.528 15.449 0.612 1.00 96.31 89 ALA A CA 1
ATOM 675 C C . ALA A 1 89 ? -13.578 14.389 0.030 1.00 96.31 89 ALA A C 1
ATOM 677 O O . ALA A 1 89 ? -12.426 14.697 -0.270 1.00 96.31 89 ALA A O 1
ATOM 678 N N . ASP A 1 90 ? -14.057 13.162 -0.183 1.00 97.25 90 ASP A N 1
ATOM 679 C CA . ASP A 1 90 ? -13.239 12.101 -0.781 1.00 97.25 90 ASP A CA 1
ATOM 680 C C . ASP A 1 90 ? -12.941 12.373 -2.254 1.00 97.25 90 ASP A C 1
ATOM 682 O O . ASP A 1 90 ? -11.849 12.077 -2.730 1.00 97.25 90 ASP A O 1
ATOM 686 N N . LEU A 1 91 ? -13.876 12.996 -2.971 1.00 96.19 91 LEU A N 1
ATOM 687 C CA . LEU A 1 91 ? -13.678 13.428 -4.347 1.00 96.19 91 LEU A CA 1
ATOM 688 C C . LEU A 1 91 ? -12.564 14.476 -4.454 1.00 96.19 91 LEU A C 1
ATOM 690 O O . LEU A 1 91 ? -11.769 14.417 -5.391 1.00 96.19 91 LEU A O 1
ATOM 694 N N . ALA A 1 92 ? -12.496 15.422 -3.510 1.00 96.25 92 ALA A N 1
ATOM 695 C CA . ALA A 1 92 ? -11.407 16.394 -3.439 1.00 96.25 92 ALA A CA 1
ATOM 696 C C . ALA A 1 92 ? -10.062 15.690 -3.202 1.00 96.25 92 ALA A C 1
ATOM 698 O O . ALA A 1 92 ? -9.168 15.810 -4.037 1.00 96.25 92 ALA A O 1
ATOM 699 N N . LYS A 1 93 ? -9.976 14.828 -2.178 1.00 97.06 93 LYS A N 1
ATOM 700 C CA . LYS A 1 93 ? -8.761 14.040 -1.903 1.00 97.06 93 LYS A CA 1
ATOM 701 C C . LYS A 1 93 ? -8.343 13.171 -3.084 1.00 97.06 93 LYS A C 1
ATOM 703 O O . LYS A 1 93 ? -7.162 13.033 -3.375 1.00 97.06 93 LYS A O 1
ATOM 708 N N . PHE A 1 94 ? -9.292 12.568 -3.794 1.00 96.44 94 PHE A N 1
ATOM 709 C CA . PHE A 1 94 ? -8.973 11.751 -4.959 1.00 96.44 94 PHE A CA 1
ATOM 710 C C . PHE A 1 94 ? -8.404 12.589 -6.114 1.00 96.44 94 PHE A C 1
ATOM 712 O O . PHE A 1 94 ? -7.529 12.114 -6.838 1.00 96.44 94 PHE A O 1
ATOM 719 N N . LYS A 1 95 ? -8.846 13.845 -6.276 1.00 95.69 95 LYS A N 1
ATOM 720 C CA . LYS A 1 95 ? -8.247 14.786 -7.237 1.00 95.69 95 LYS A CA 1
ATOM 721 C C . LYS A 1 95 ? -6.828 15.179 -6.830 1.00 95.69 95 LYS A C 1
ATOM 723 O O . LYS A 1 95 ? -5.948 15.112 -7.686 1.00 95.69 95 LYS A O 1
ATOM 728 N N . ASP A 1 96 ? -6.598 15.489 -5.554 1.00 96.31 96 ASP A N 1
ATOM 729 C CA . ASP A 1 96 ? -5.256 15.787 -5.031 1.00 96.31 96 ASP A CA 1
ATOM 730 C C . ASP A 1 96 ? -4.315 14.595 -5.235 1.00 96.31 96 ASP A C 1
ATOM 732 O O . ASP A 1 96 ? -3.192 14.740 -5.710 1.00 96.31 96 ASP A O 1
ATOM 736 N N . PHE A 1 97 ? -4.802 13.378 -4.983 1.00 95.88 97 PHE A N 1
ATOM 737 C CA . PHE A 1 97 ? -4.043 12.161 -5.252 1.00 95.88 97 PHE A CA 1
ATOM 738 C C . PHE A 1 97 ? -3.667 12.042 -6.732 1.00 95.88 97 PHE A C 1
ATOM 740 O O . PHE A 1 97 ? -2.520 11.734 -7.047 1.00 95.88 97 PHE A O 1
ATOM 747 N N . GLN A 1 98 ? -4.605 12.288 -7.653 1.00 94.06 98 GLN A N 1
ATOM 748 C CA . GLN A 1 98 ? -4.307 12.236 -9.085 1.00 94.06 98 GLN A CA 1
ATOM 749 C C . GLN A 1 98 ? -3.279 13.292 -9.501 1.00 94.06 98 GLN A C 1
ATOM 751 O O . GLN A 1 98 ? -2.445 13.013 -10.360 1.00 94.06 98 GLN A O 1
ATOM 756 N N . GLU A 1 99 ? -3.329 14.487 -8.916 1.00 95.06 99 GLU A N 1
ATOM 757 C CA . GLU A 1 99 ? -2.332 15.537 -9.130 1.00 95.06 99 GLU A CA 1
ATOM 758 C C . GLU A 1 99 ? -0.938 15.071 -8.683 1.00 95.06 99 GLU A C 1
ATOM 760 O O . GLU A 1 99 ? -0.009 15.063 -9.493 1.00 95.06 99 GLU A O 1
ATOM 765 N N . ILE A 1 100 ? -0.816 14.591 -7.440 1.00 94.31 100 ILE A N 1
ATOM 766 C CA . ILE A 1 100 ? 0.434 14.073 -6.860 1.00 94.31 100 ILE A CA 1
ATOM 767 C C . ILE A 1 100 ? 0.978 12.904 -7.691 1.00 94.31 100 ILE A C 1
ATOM 769 O O . ILE A 1 100 ? 2.155 12.853 -8.050 1.00 94.31 100 ILE A O 1
ATOM 773 N N . ALA A 1 101 ? 0.104 11.969 -8.062 1.00 91.31 101 ALA A N 1
ATOM 774 C CA . ALA A 1 101 ? 0.483 10.804 -8.846 1.00 91.31 101 ALA A CA 1
ATOM 775 C C . ALA A 1 101 ? 0.958 11.182 -10.259 1.00 91.31 101 ALA A C 1
ATOM 777 O O . ALA A 1 101 ? 1.800 10.476 -10.816 1.00 91.31 101 ALA A O 1
ATOM 778 N N . ARG A 1 102 ? 0.427 12.251 -10.866 1.00 90.56 102 ARG A N 1
ATOM 779 C CA . ARG A 1 102 ? 0.884 12.748 -12.177 1.00 90.56 102 ARG A CA 1
ATOM 780 C C . ARG A 1 102 ? 2.203 13.505 -12.076 1.00 90.56 102 ARG A C 1
ATOM 782 O O . ARG A 1 102 ? 3.024 13.368 -12.976 1.00 90.56 102 ARG A O 1
ATOM 789 N N . SER A 1 103 ? 2.411 14.264 -11.001 1.00 92.25 103 SER A N 1
ATOM 790 C CA . SER A 1 103 ? 3.662 14.996 -10.768 1.00 92.25 103 SER A CA 1
ATOM 791 C C . SER A 1 103 ? 4.818 14.098 -10.321 1.00 92.25 103 SER A C 1
ATOM 793 O O . SER A 1 103 ? 5.958 14.554 -10.305 1.00 92.25 103 SER A O 1
ATOM 795 N N . LYS A 1 104 ? 4.537 12.826 -9.989 1.00 89.75 104 LYS A N 1
ATOM 796 C CA . LYS A 1 104 ? 5.513 11.849 -9.477 1.00 89.75 104 LYS A CA 1
ATOM 797 C C . LYS A 1 104 ? 6.203 12.330 -8.189 1.00 89.75 104 LYS A C 1
ATOM 799 O O . LYS A 1 104 ? 7.355 11.995 -7.932 1.00 89.75 104 LYS A O 1
ATOM 804 N N . ASN A 1 105 ? 5.504 13.133 -7.384 1.00 91.88 105 ASN A N 1
ATOM 805 C CA . ASN A 1 105 ? 6.024 13.661 -6.127 1.00 91.88 105 ASN A CA 1
ATOM 806 C C . ASN A 1 105 ? 5.622 12.773 -4.939 1.00 91.88 105 ASN A C 1
ATOM 808 O O . ASN A 1 105 ? 4.724 13.116 -4.172 1.00 91.88 105 ASN A O 1
ATOM 812 N N . ASP A 1 106 ? 6.312 11.648 -4.753 1.00 87.56 106 ASP A N 1
ATOM 813 C CA . ASP A 1 106 ? 6.041 10.721 -3.638 1.00 87.56 106 ASP A CA 1
ATOM 814 C C . ASP A 1 106 ? 6.362 11.312 -2.246 1.00 87.56 106 ASP A C 1
ATOM 816 O O . ASP A 1 106 ? 6.028 10.712 -1.226 1.00 87.56 106 ASP A O 1
ATOM 820 N N . ASN A 1 107 ? 6.972 12.504 -2.195 1.00 91.62 107 ASN A N 1
ATOM 821 C CA . ASN A 1 107 ? 7.267 13.254 -0.971 1.00 91.62 107 ASN A CA 1
ATOM 822 C C . ASN A 1 107 ? 6.303 14.435 -0.744 1.00 91.62 107 ASN A C 1
ATOM 824 O O . ASN A 1 107 ? 6.608 15.330 0.047 1.00 91.62 107 ASN A O 1
ATOM 828 N N . ASP A 1 108 ? 5.166 14.491 -1.449 1.00 96.06 108 ASP A N 1
ATOM 829 C CA . ASP A 1 108 ? 4.186 15.561 -1.253 1.00 96.06 108 ASP A CA 1
ATOM 830 C C . ASP A 1 108 ? 3.676 15.564 0.208 1.00 96.06 108 ASP A C 1
ATOM 832 O O . ASP A 1 108 ? 3.161 14.546 0.683 1.00 96.06 108 ASP A O 1
ATOM 836 N N . PRO A 1 109 ? 3.785 16.689 0.944 1.00 96.50 109 PRO A N 1
ATOM 837 C CA . PRO A 1 109 ? 3.433 16.743 2.363 1.00 96.50 109 PRO A CA 1
ATOM 838 C C . PRO A 1 109 ? 1.954 16.433 2.634 1.00 96.50 109 PRO A C 1
ATOM 840 O O . PRO A 1 109 ? 1.625 15.981 3.734 1.00 96.50 109 PRO A O 1
ATOM 843 N N . ARG A 1 110 ? 1.062 16.610 1.644 1.00 96.88 110 ARG A N 1
ATOM 844 C CA . ARG A 1 110 ? -0.357 16.236 1.757 1.00 96.88 110 ARG A CA 1
ATOM 845 C C . ARG A 1 110 ? -0.523 14.741 2.006 1.00 96.88 110 ARG A C 1
ATOM 847 O O . ARG A 1 110 ? -1.425 14.340 2.742 1.00 96.88 110 ARG A O 1
ATOM 854 N N . LEU A 1 111 ? 0.367 13.899 1.472 1.00 95.62 111 LEU A N 1
ATOM 855 C CA . LEU A 1 111 ? 0.328 12.448 1.682 1.00 95.62 111 LEU A CA 1
ATOM 856 C C . LEU A 1 111 ? 0.420 12.081 3.163 1.00 95.62 111 LEU A C 1
ATOM 858 O O . LEU A 1 111 ? -0.211 11.114 3.604 1.00 95.62 111 LEU A O 1
ATOM 862 N N . ASP A 1 112 ? 1.164 12.855 3.947 1.00 93.50 112 ASP A N 1
ATOM 863 C CA . ASP A 1 112 ? 1.344 12.627 5.376 1.00 93.50 112 ASP A CA 1
ATOM 864 C C . ASP A 1 112 ? 0.302 13.307 6.253 1.00 93.50 112 ASP A C 1
ATOM 866 O O . ASP A 1 112 ? 0.174 12.925 7.418 1.00 93.50 112 ASP A O 1
ATOM 870 N N . THR A 1 113 ? -0.461 14.264 5.733 1.00 94.31 113 THR A N 1
ATOM 871 C CA . THR A 1 113 ? -1.479 14.999 6.495 1.00 94.31 113 THR A CA 1
ATOM 872 C C . THR A 1 113 ? -2.892 14.596 6.074 1.00 94.31 113 THR A C 1
ATOM 874 O O . THR A 1 113 ? -3.639 14.026 6.872 1.00 94.31 113 THR A O 1
ATOM 877 N N . GLU A 1 114 ? -3.249 14.819 4.814 1.00 95.75 114 GLU A N 1
ATOM 878 C CA . GLU A 1 114 ? -4.610 14.728 4.274 1.00 95.75 114 GLU A CA 1
ATOM 879 C C . GLU A 1 114 ? -5.039 13.292 3.946 1.00 95.75 114 GLU A C 1
ATOM 881 O O . GLU A 1 114 ? -6.221 12.945 4.061 1.00 95.75 114 GLU A O 1
ATOM 886 N N . PHE A 1 115 ? -4.079 12.425 3.611 1.00 96.56 115 PHE A N 1
ATOM 887 C CA . PHE A 1 115 ? -4.321 11.015 3.273 1.00 96.56 115 PHE A CA 1
ATOM 888 C C . PHE A 1 115 ? -4.232 10.065 4.473 1.00 96.56 115 PHE A C 1
ATOM 890 O O . PHE A 1 115 ? -4.112 8.844 4.316 1.00 96.56 115 PHE A O 1
ATOM 897 N N . ARG A 1 116 ? -4.282 10.597 5.697 1.00 92.44 116 ARG A N 1
ATOM 898 C CA . ARG A 1 116 ? -4.509 9.774 6.890 1.00 92.44 116 ARG A CA 1
ATOM 899 C C . ARG A 1 116 ? -5.985 9.409 6.990 1.00 92.44 116 ARG A C 1
ATOM 901 O O . ARG A 1 116 ? -6.846 10.227 6.681 1.00 92.44 116 ARG A O 1
ATOM 908 N N . SER A 1 117 ? -6.263 8.202 7.482 1.00 94.44 117 SER A N 1
ATOM 909 C CA . SER A 1 117 ? -7.628 7.717 7.717 1.00 94.44 117 SER A CA 1
ATOM 910 C C . SER A 1 117 ? -8.494 7.769 6.456 1.00 94.44 117 SER A C 1
ATOM 912 O O . SER A 1 117 ? -9.453 8.534 6.374 1.00 94.44 117 SER A O 1
ATOM 914 N N . LEU A 1 118 ? -8.137 6.955 5.466 1.00 96.94 118 LEU A N 1
ATOM 915 C CA . LEU A 1 118 ? -8.872 6.861 4.211 1.00 96.94 118 LEU A CA 1
ATOM 916 C C . LEU A 1 118 ? -10.256 6.254 4.471 1.00 96.94 118 LEU A C 1
ATOM 918 O O . LEU A 1 118 ? -10.377 5.257 5.193 1.00 96.94 118 LEU A O 1
ATOM 922 N N . SER A 1 119 ? -11.293 6.842 3.872 1.00 96.88 119 SER A N 1
ATOM 923 C CA . SER A 1 119 ? -12.628 6.246 3.880 1.00 96.88 119 SER A CA 1
ATOM 924 C C . SER A 1 119 ? -12.634 4.949 3.054 1.00 96.88 119 SER A C 1
ATOM 926 O O . SER A 1 119 ? -11.797 4.791 2.158 1.00 96.88 119 SER A O 1
ATOM 928 N N . PRO A 1 120 ? -13.556 4.005 3.323 1.00 96.31 120 PRO A N 1
ATOM 929 C CA . PRO A 1 120 ? -13.693 2.799 2.506 1.00 96.31 120 PRO A CA 1
ATOM 930 C C . PRO A 1 120 ? -13.890 3.109 1.015 1.00 96.31 120 PRO A C 1
ATOM 932 O O . PRO A 1 120 ? -13.228 2.503 0.174 1.00 96.31 120 PRO A O 1
ATOM 935 N N . ASP A 1 121 ? -14.716 4.107 0.694 1.00 96.12 121 ASP A N 1
ATOM 936 C CA . ASP A 1 121 ? -15.001 4.495 -0.691 1.00 96.12 121 ASP A CA 1
ATOM 937 C C . ASP A 1 121 ? -13.769 5.095 -1.379 1.00 96.12 121 ASP A C 1
ATOM 939 O O . ASP A 1 121 ? -13.462 4.751 -2.523 1.00 96.12 121 ASP A O 1
ATOM 943 N N . LEU A 1 122 ? -12.997 5.931 -0.671 1.00 97.25 122 LEU A N 1
ATOM 944 C CA . LEU A 1 122 ? -11.746 6.473 -1.197 1.00 97.25 122 LEU A CA 1
ATOM 945 C C . LEU A 1 122 ? -10.706 5.369 -1.421 1.00 97.25 122 LEU A C 1
ATOM 947 O O . LEU A 1 122 ? -10.025 5.371 -2.445 1.00 97.25 122 LEU A O 1
ATOM 951 N N . LYS A 1 123 ? -10.593 4.396 -0.508 1.00 97.31 123 LYS A N 1
ATOM 952 C CA . LYS A 1 123 ? -9.715 3.234 -0.714 1.00 97.31 123 LYS A CA 1
ATOM 953 C C . LYS A 1 123 ? -10.123 2.444 -1.947 1.00 97.31 123 LYS A C 1
ATOM 955 O O . LYS A 1 123 ? -9.256 2.117 -2.751 1.00 97.31 123 LYS A O 1
ATOM 960 N N . LYS A 1 124 ? -11.420 2.188 -2.131 1.00 96.25 124 LYS A N 1
ATOM 961 C CA . LYS A 1 124 ? -11.923 1.496 -3.320 1.00 96.25 124 LYS A CA 1
ATOM 962 C C . LYS A 1 124 ? -11.578 2.260 -4.599 1.00 96.25 124 LYS A C 1
ATOM 964 O O . LYS A 1 124 ? -11.066 1.654 -5.533 1.00 96.25 124 LYS A O 1
ATOM 969 N N . ALA A 1 125 ? -11.748 3.583 -4.613 1.00 96.06 125 ALA A N 1
ATOM 970 C CA . ALA A 1 125 ? -11.365 4.418 -5.751 1.00 96.06 125 ALA A CA 1
ATOM 971 C C . ALA A 1 125 ? -9.855 4.366 -6.056 1.00 96.06 125 ALA A C 1
ATOM 973 O O . ALA A 1 125 ? -9.462 4.324 -7.222 1.00 96.06 125 ALA A O 1
ATOM 974 N N . LEU A 1 126 ? -8.998 4.331 -5.029 1.00 96.19 126 LEU A N 1
ATOM 975 C CA . LEU A 1 126 ? -7.548 4.165 -5.194 1.00 96.19 126 LEU A CA 1
ATOM 976 C C . LEU A 1 126 ? -7.184 2.777 -5.745 1.00 96.19 126 LEU A C 1
ATOM 978 O O . LEU A 1 126 ? -6.323 2.670 -6.616 1.00 96.19 126 LEU A O 1
ATOM 982 N N . GLN A 1 127 ? -7.847 1.720 -5.270 1.00 95.44 127 GLN A N 1
ATOM 983 C CA . GLN A 1 127 ? -7.658 0.357 -5.777 1.00 95.44 127 GLN A CA 1
ATOM 984 C C . GLN A 1 127 ? -8.101 0.241 -7.241 1.00 95.44 127 GLN A C 1
ATOM 986 O O . GLN A 1 127 ? -7.382 -0.332 -8.055 1.00 95.44 127 GLN A O 1
ATOM 991 N N . ASP A 1 128 ? -9.235 0.845 -7.598 1.00 94.19 128 ASP A N 1
ATOM 992 C CA . ASP A 1 128 ? -9.733 0.868 -8.977 1.00 94.19 128 ASP A CA 1
ATOM 993 C C . ASP A 1 128 ? -8.794 1.646 -9.896 1.00 94.19 128 ASP A C 1
ATOM 995 O O . ASP A 1 128 ? -8.479 1.187 -10.994 1.00 94.19 128 ASP A O 1
ATOM 999 N N . PHE A 1 129 ? -8.278 2.782 -9.418 1.00 93.12 129 PHE A N 1
ATOM 1000 C CA . PHE A 1 129 ? -7.231 3.526 -10.110 1.00 93.12 129 PHE A CA 1
ATOM 1001 C C . PHE A 1 129 ? -6.001 2.648 -10.371 1.00 93.12 129 PHE A C 1
ATOM 1003 O O . PHE A 1 129 ? -5.477 2.655 -11.481 1.00 93.12 129 PHE A O 1
ATOM 1010 N N . TYR A 1 130 ? -5.565 1.863 -9.379 1.00 94.12 130 TYR A N 1
ATOM 1011 C CA . TYR A 1 130 ? -4.445 0.931 -9.523 1.00 94.12 130 TYR A CA 1
ATOM 1012 C C . TYR A 1 130 ? -4.698 -0.148 -10.584 1.00 94.12 130 TYR A C 1
ATOM 1014 O O . TYR A 1 130 ? -3.860 -0.371 -11.456 1.00 94.12 130 TYR A O 1
ATOM 1022 N N . GLN A 1 131 ? -5.872 -0.780 -10.552 1.00 92.50 131 GLN A N 1
ATOM 1023 C CA . GLN A 1 131 ? -6.219 -1.882 -11.453 1.00 92.50 131 GLN A CA 1
ATOM 1024 C C . GLN A 1 131 ? -6.367 -1.456 -12.918 1.00 92.50 131 GLN A C 1
ATOM 1026 O O . GLN A 1 131 ? -6.054 -2.241 -13.812 1.00 92.50 131 GLN A O 1
ATOM 1031 N N . GLN A 1 132 ? -6.805 -0.221 -13.170 1.00 91.69 132 GLN A N 1
ATOM 1032 C CA . GLN A 1 132 ? -6.967 0.322 -14.524 1.00 91.69 132 GLN A CA 1
ATOM 1033 C C . GLN A 1 132 ? -5.634 0.594 -15.234 1.00 91.69 132 GLN A C 1
ATOM 1035 O O . GLN A 1 132 ? -5.614 0.803 -16.446 1.00 91.69 132 GLN A O 1
ATOM 1040 N N . MET A 1 133 ? -4.514 0.592 -14.508 1.00 87.75 133 MET A N 1
ATOM 1041 C CA . MET A 1 133 ? -3.202 0.828 -15.097 1.00 87.75 133 MET A CA 1
ATOM 1042 C C . MET A 1 133 ? -2.627 -0.440 -15.724 1.00 87.75 133 MET A C 1
ATOM 1044 O O . MET A 1 133 ? -2.771 -1.547 -15.190 1.00 87.75 133 MET A O 1
ATOM 1048 N N . ALA A 1 134 ? -1.924 -0.246 -16.843 1.00 89.44 134 ALA A N 1
ATOM 1049 C CA . ALA A 1 134 ? -1.111 -1.283 -17.459 1.00 89.44 134 ALA A CA 1
ATOM 1050 C C . ALA A 1 134 ? -0.079 -1.816 -16.445 1.00 89.44 134 ALA A C 1
ATOM 1052 O O . ALA A 1 134 ? 0.451 -1.008 -15.672 1.00 89.44 134 ALA A O 1
ATOM 1053 N N . PRO A 1 135 ? 0.220 -3.129 -16.433 1.00 87.25 135 PRO A N 1
ATOM 1054 C CA . PRO A 1 135 ? 1.182 -3.727 -15.505 1.00 87.25 135 PRO A CA 1
ATOM 1055 C C . PRO A 1 135 ? 2.518 -2.974 -15.433 1.00 87.25 135 PRO A C 1
ATOM 1057 O O . PRO A 1 135 ? 2.999 -2.674 -14.345 1.00 87.25 135 PRO A O 1
ATOM 1060 N N . GLU A 1 136 ? 3.042 -2.535 -16.578 1.00 85.00 136 GLU A N 1
ATOM 1061 C CA . GLU A 1 136 ? 4.293 -1.775 -16.706 1.00 85.00 136 GLU A CA 1
ATOM 1062 C C . GLU A 1 136 ? 4.272 -0.459 -15.915 1.00 85.00 136 GLU A C 1
ATOM 1064 O O . GLU A 1 136 ? 5.297 0.020 -15.435 1.00 85.00 136 GLU A O 1
ATOM 1069 N N . LYS A 1 137 ? 3.088 0.140 -15.754 1.00 86.00 137 LYS A N 1
ATOM 1070 C CA . LYS A 1 137 ? 2.893 1.407 -15.042 1.00 86.00 137 LYS A CA 1
ATOM 1071 C C . LYS A 1 137 ? 2.560 1.233 -13.566 1.00 86.00 137 LYS A C 1
ATOM 1073 O O . LYS A 1 137 ? 2.565 2.226 -12.839 1.00 86.00 137 LYS A O 1
ATOM 1078 N N . ARG A 1 138 ? 2.306 0.010 -13.094 1.00 87.50 138 ARG A N 1
ATOM 1079 C CA . ARG A 1 138 ? 2.002 -0.250 -11.676 1.00 87.50 138 ARG A CA 1
ATOM 1080 C C . ARG A 1 138 ? 3.227 -0.083 -10.781 1.00 87.50 138 ARG A C 1
ATOM 1082 O O . ARG A 1 138 ? 3.079 0.374 -9.647 1.00 87.50 138 ARG A O 1
ATOM 1089 N N . ASN A 1 139 ? 4.426 -0.334 -11.311 1.00 74.31 139 ASN A N 1
ATOM 1090 C CA . ASN A 1 139 ? 5.695 -0.104 -10.612 1.00 74.31 139 ASN A CA 1
ATOM 1091 C C . ASN A 1 139 ? 5.894 1.371 -10.232 1.00 74.31 139 ASN A C 1
ATOM 1093 O O . ASN A 1 139 ? 6.302 1.678 -9.114 1.00 74.31 139 ASN A O 1
ATOM 1097 N N . GLU A 1 140 ? 5.481 2.294 -11.107 1.00 77.19 140 GLU A N 1
ATOM 1098 C CA . GLU A 1 140 ? 5.510 3.745 -10.856 1.00 77.19 140 GLU A CA 1
ATOM 1099 C C . GLU A 1 140 ? 4.465 4.201 -9.813 1.00 77.19 140 GLU A C 1
ATOM 1101 O O . GLU A 1 140 ? 4.294 5.398 -9.573 1.00 77.19 140 GLU A O 1
ATOM 1106 N N . LYS A 1 141 ? 3.685 3.273 -9.241 1.00 81.88 141 LYS A N 1
ATOM 1107 C CA . LYS A 1 141 ? 2.489 3.569 -8.437 1.00 81.88 141 LYS A CA 1
ATOM 1108 C C . LYS A 1 141 ? 2.476 2.849 -7.102 1.00 81.88 141 LYS A C 1
ATOM 1110 O O . LYS A 1 141 ? 1.411 2.632 -6.517 1.00 81.88 141 LYS A O 1
ATOM 1115 N N . GLY A 1 142 ? 3.663 2.591 -6.555 1.00 89.56 142 GLY A N 1
ATOM 1116 C CA . GLY A 1 142 ? 3.796 2.135 -5.173 1.00 89.56 142 GLY A CA 1
ATOM 1117 C C . GLY A 1 142 ? 3.149 3.083 -4.161 1.00 89.56 142 GLY A C 1
ATOM 1118 O O . GLY A 1 142 ? 2.782 2.631 -3.083 1.00 89.56 142 GLY A O 1
ATOM 1119 N N . LEU A 1 143 ? 2.877 4.343 -4.528 1.00 93.88 143 LEU A N 1
ATOM 1120 C CA . LEU A 1 143 ? 2.097 5.274 -3.716 1.00 93.88 143 LEU A CA 1
ATOM 1121 C C . LEU A 1 143 ? 0.698 4.745 -3.344 1.00 93.88 143 LEU A C 1
ATOM 1123 O O . LEU A 1 143 ? 0.289 4.881 -2.193 1.00 93.88 143 LEU A O 1
ATOM 1127 N N . VAL A 1 144 ? -0.038 4.105 -4.264 1.00 95.94 144 VAL A N 1
ATOM 1128 C CA . VAL A 1 144 ? -1.357 3.532 -3.920 1.00 95.94 144 VAL A CA 1
ATOM 1129 C C . VAL A 1 144 ? -1.193 2.433 -2.877 1.00 95.94 144 VAL A C 1
ATOM 1131 O O . VAL A 1 144 ? -1.868 2.438 -1.847 1.00 95.94 144 VAL A O 1
ATOM 1134 N N . VAL A 1 145 ? -0.258 1.515 -3.123 1.00 96.75 145 VAL A N 1
ATOM 1135 C CA . VAL A 1 145 ? 0.016 0.385 -2.230 1.00 96.75 145 VAL A CA 1
ATOM 1136 C C . VAL A 1 145 ? 0.470 0.879 -0.859 1.00 96.75 145 VAL A C 1
ATOM 1138 O O . VAL A 1 145 ? -0.039 0.414 0.159 1.00 96.75 145 VAL A O 1
ATOM 1141 N N . PHE A 1 146 ? 1.342 1.886 -0.823 1.00 96.19 146 PHE A N 1
ATOM 1142 C CA . PHE A 1 146 ? 1.778 2.572 0.388 1.00 96.19 146 PHE A CA 1
ATOM 1143 C C . PHE A 1 146 ? 0.593 3.130 1.183 1.00 96.19 146 PHE A C 1
ATOM 1145 O O . PHE A 1 146 ? 0.488 2.878 2.384 1.00 96.19 146 PHE A O 1
ATOM 1152 N N . LEU A 1 147 ? -0.313 3.866 0.529 1.00 97.12 147 LEU A N 1
ATOM 1153 C CA . LEU A 1 147 ? -1.458 4.498 1.184 1.00 97.12 147 LEU A CA 1
ATOM 1154 C C . LEU A 1 147 ? -2.419 3.457 1.776 1.00 97.12 147 LEU A C 1
ATOM 1156 O O . LEU A 1 147 ? -2.820 3.588 2.937 1.00 97.12 147 LEU A O 1
ATOM 1160 N N . ILE A 1 148 ? -2.737 2.403 1.016 1.00 97.69 148 ILE A N 1
ATOM 1161 C CA . ILE A 1 148 ? -3.613 1.319 1.480 1.00 97.69 148 ILE A CA 1
ATOM 1162 C C . ILE A 1 148 ? -2.953 0.520 2.609 1.00 97.69 148 ILE A C 1
ATOM 1164 O O . ILE A 1 148 ? -3.590 0.284 3.633 1.00 97.69 148 ILE A O 1
ATOM 1168 N N . ALA A 1 149 ? -1.672 0.158 2.482 1.00 97.06 149 ALA A N 1
ATOM 1169 C CA . ALA A 1 149 ? -0.954 -0.597 3.509 1.00 97.06 149 ALA A CA 1
ATOM 1170 C C . ALA A 1 149 ? -0.794 0.194 4.815 1.00 97.06 149 ALA A C 1
ATOM 1172 O O . ALA A 1 149 ? -0.986 -0.350 5.906 1.00 97.06 149 ALA A O 1
ATOM 1173 N N . ARG A 1 150 ? -0.511 1.499 4.728 1.00 96.50 150 ARG A N 1
ATOM 1174 C CA . ARG A 1 150 ? -0.424 2.386 5.896 1.00 96.50 150 ARG A CA 1
ATOM 1175 C C . ARG A 1 150 ? -1.744 2.430 6.670 1.00 96.50 150 ARG A C 1
ATOM 1177 O O . ARG A 1 150 ? -1.752 2.375 7.908 1.00 96.50 150 ARG A O 1
ATOM 1184 N N . ASP A 1 151 ? -2.866 2.511 5.956 1.00 95.88 151 ASP A N 1
ATOM 1185 C CA . ASP A 1 151 ? -4.201 2.545 6.555 1.00 95.88 151 ASP A CA 1
ATOM 1186 C C . ASP A 1 151 ? -4.922 1.188 6.552 1.00 95.88 151 ASP A C 1
ATOM 1188 O O . ASP A 1 151 ? -6.150 1.157 6.622 1.00 95.88 151 ASP A O 1
ATOM 1192 N N . LEU A 1 152 ? -4.178 0.073 6.523 1.00 95.81 152 LEU A N 1
ATOM 1193 C CA . LEU A 1 152 ? -4.728 -1.284 6.573 1.00 95.81 152 LEU A CA 1
ATOM 1194 C C . LEU A 1 152 ? -5.668 -1.434 7.777 1.00 95.81 152 LEU A C 1
ATOM 1196 O O . LEU A 1 152 ? -5.251 -1.229 8.924 1.00 95.81 152 LEU A O 1
ATOM 1200 N N . LYS A 1 153 ? -6.934 -1.761 7.508 1.00 93.00 153 LYS A N 1
ATOM 1201 C CA . LYS A 1 153 ? -7.999 -1.906 8.514 1.00 93.00 153 LYS A CA 1
ATOM 1202 C C . LYS A 1 153 ? -8.951 -3.053 8.200 1.00 93.00 153 LYS A C 1
ATOM 1204 O O . LYS A 1 153 ? -9.432 -3.695 9.127 1.00 93.00 153 LYS A O 1
ATOM 1209 N N . THR A 1 154 ? -9.263 -3.275 6.926 1.00 91.75 154 THR A N 1
ATOM 1210 C CA . THR A 1 154 ? -10.322 -4.202 6.518 1.00 91.75 154 THR A CA 1
ATOM 1211 C C . THR A 1 154 ? -9.771 -5.454 5.844 1.00 91.75 154 THR A C 1
ATOM 1213 O O . THR A 1 154 ? -8.611 -5.534 5.436 1.00 91.75 154 THR A O 1
ATOM 1216 N N . ALA A 1 155 ? -10.657 -6.438 5.706 1.00 91.00 155 ALA A N 1
ATOM 1217 C CA . ALA A 1 155 ? -10.453 -7.613 4.874 1.00 91.00 155 ALA A CA 1
ATOM 1218 C C . ALA A 1 155 ? -10.060 -7.262 3.433 1.00 91.00 155 ALA A C 1
ATOM 1220 O O . ALA A 1 155 ? -9.138 -7.863 2.888 1.00 91.00 155 ALA A O 1
ATOM 1221 N N . ASP A 1 156 ? -10.762 -6.296 2.845 1.00 93.50 156 ASP A N 1
ATOM 1222 C CA . ASP A 1 156 ? -10.600 -5.916 1.444 1.00 93.50 156 ASP A CA 1
ATOM 1223 C C . ASP A 1 156 ? -9.258 -5.229 1.209 1.00 93.50 156 ASP A C 1
ATOM 1225 O O . ASP A 1 156 ? -8.605 -5.489 0.202 1.00 93.50 156 ASP A O 1
ATOM 1229 N N . ASP A 1 157 ? -8.785 -4.437 2.179 1.00 96.00 157 ASP A N 1
ATOM 1230 C CA . ASP A 1 157 ? -7.438 -3.869 2.129 1.00 96.00 157 ASP A CA 1
ATOM 1231 C C . ASP A 1 157 ? -6.385 -4.985 2.044 1.00 96.00 157 ASP A C 1
ATOM 1233 O O . ASP A 1 157 ? -5.456 -4.921 1.240 1.00 96.00 157 ASP A O 1
ATOM 1237 N N . ALA A 1 158 ? -6.542 -6.033 2.858 1.00 95.88 158 ALA A N 1
ATOM 1238 C CA . ALA A 1 158 ? -5.616 -7.157 2.874 1.00 95.88 158 ALA A CA 1
ATOM 1239 C C . ALA A 1 158 ? -5.683 -7.986 1.579 1.00 95.88 158 ALA A C 1
ATOM 1241 O O . ALA A 1 158 ? -4.648 -8.423 1.076 1.00 95.88 158 ALA A O 1
ATOM 1242 N N . LEU A 1 159 ? -6.881 -8.172 1.013 1.00 95.81 159 LEU A N 1
ATOM 1243 C CA . LEU A 1 159 ? -7.063 -8.839 -0.279 1.00 95.81 159 LEU A CA 1
ATOM 1244 C C . LEU A 1 159 ? -6.414 -8.051 -1.419 1.00 95.81 159 LEU A C 1
ATOM 1246 O O . LEU A 1 159 ? -5.727 -8.645 -2.249 1.00 95.81 159 LEU A O 1
ATOM 1250 N N . PHE A 1 160 ? -6.567 -6.725 -1.426 1.00 97.25 160 PHE A N 1
ATOM 1251 C CA . PHE A 1 160 ? -5.880 -5.863 -2.379 1.00 97.25 160 PHE A CA 1
ATOM 1252 C C . PHE A 1 160 ? -4.361 -6.010 -2.264 1.00 97.25 160 PHE A C 1
ATOM 1254 O O . PHE A 1 160 ? -3.706 -6.306 -3.261 1.00 97.25 160 PHE A O 1
ATOM 1261 N N . LEU A 1 161 ? -3.796 -5.897 -1.057 1.00 97.75 161 LEU A N 1
ATOM 1262 C CA . LEU A 1 161 ? -2.352 -6.070 -0.872 1.00 97.75 161 LEU A CA 1
ATOM 1263 C C . LEU A 1 161 ? -1.889 -7.449 -1.338 1.00 97.75 161 LEU A C 1
ATOM 1265 O O . LEU A 1 161 ? -0.878 -7.543 -2.021 1.00 97.75 161 LEU A O 1
ATOM 1269 N N . ARG A 1 162 ? -2.641 -8.513 -1.040 1.00 97.50 162 ARG A N 1
ATOM 1270 C CA . ARG A 1 162 ? -2.327 -9.857 -1.533 1.00 97.50 162 ARG A CA 1
ATOM 1271 C C . ARG A 1 162 ? -2.314 -9.916 -3.061 1.00 97.50 162 ARG A C 1
ATOM 1273 O O . ARG A 1 162 ? -1.433 -10.569 -3.609 1.00 97.50 162 ARG A O 1
ATOM 1280 N N . SER A 1 163 ? -3.242 -9.237 -3.742 1.00 96.56 163 SER A N 1
ATOM 1281 C CA . SER A 1 163 ? -3.258 -9.203 -5.211 1.00 96.56 163 SER A CA 1
ATOM 1282 C C . SER A 1 163 ? -2.019 -8.537 -5.811 1.00 96.56 163 SER A C 1
ATOM 1284 O O . SER A 1 163 ? -1.559 -8.999 -6.844 1.00 96.56 163 SER A O 1
ATOM 1286 N N . VAL A 1 164 ? -1.417 -7.552 -5.132 1.00 96.25 164 VAL A N 1
ATOM 1287 C CA . VAL A 1 164 ? -0.166 -6.904 -5.577 1.00 96.25 164 VAL A CA 1
ATOM 1288 C C . VAL A 1 164 ? 1.011 -7.891 -5.593 1.00 96.25 164 VAL A C 1
ATOM 1290 O O . VAL A 1 164 ? 1.870 -7.815 -6.466 1.00 96.25 164 VAL A O 1
ATOM 1293 N N . TYR A 1 165 ? 1.053 -8.850 -4.661 1.00 96.38 165 TYR A N 1
ATOM 1294 C CA . TYR A 1 165 ? 2.063 -9.924 -4.657 1.00 96.38 165 TYR A CA 1
ATOM 1295 C C . TYR A 1 165 ? 1.661 -11.138 -5.512 1.00 96.38 165 TYR A C 1
ATOM 1297 O O . TYR A 1 165 ? 2.418 -12.101 -5.618 1.00 96.38 165 TYR A O 1
ATOM 1305 N N . ALA A 1 166 ? 0.452 -11.144 -6.072 1.00 95.38 166 ALA A N 1
ATOM 1306 C CA . ALA A 1 166 ? 0.028 -12.134 -7.059 1.00 95.38 166 ALA A CA 1
ATOM 1307 C C . ALA A 1 166 ? 0.346 -11.693 -8.494 1.00 95.38 166 ALA A C 1
ATOM 1309 O O . ALA A 1 166 ? 0.143 -12.472 -9.421 1.00 95.38 166 ALA A O 1
ATOM 1310 N N . GLU A 1 167 ? 0.814 -10.458 -8.680 1.00 92.81 167 GLU A N 1
ATOM 1311 C CA . GLU A 1 167 ? 1.318 -9.988 -9.965 1.00 92.81 167 GLU A CA 1
ATOM 1312 C C . GLU A 1 167 ? 2.635 -10.696 -10.311 1.00 92.81 167 GLU A C 1
ATOM 1314 O O . GLU A 1 167 ? 3.400 -11.082 -9.427 1.00 92.81 167 GLU A O 1
ATOM 1319 N N . GLU A 1 168 ? 2.899 -10.870 -11.603 1.00 90.25 168 GLU A N 1
ATOM 1320 C CA . GLU A 1 168 ? 4.205 -11.335 -12.067 1.00 90.25 168 GLU A CA 1
ATOM 1321 C C . GLU A 1 168 ? 5.241 -10.212 -11.892 1.00 90.25 168 GLU A C 1
ATOM 1323 O O . GLU A 1 168 ? 4.931 -9.054 -12.202 1.00 90.25 168 GLU A O 1
ATOM 1328 N N . PRO A 1 169 ? 6.475 -10.513 -11.451 1.00 88.62 169 PRO A N 1
ATOM 1329 C CA . PRO A 1 169 ? 7.536 -9.519 -11.369 1.00 88.62 169 PRO A CA 1
ATOM 1330 C C . PRO A 1 169 ? 7.775 -8.819 -12.701 1.00 88.62 169 PRO A C 1
ATOM 1332 O O . PRO A 1 169 ? 8.169 -9.428 -13.695 1.00 88.62 169 PRO A O 1
ATOM 1335 N N . CYS A 1 170 ? 7.598 -7.503 -12.705 1.00 84.81 170 CYS A N 1
ATOM 1336 C CA . CYS A 1 170 ? 7.905 -6.683 -13.861 1.00 84.81 170 CYS A CA 1
ATOM 1337 C C . CYS A 1 170 ? 9.343 -6.173 -13.748 1.00 84.81 170 CYS A C 1
ATOM 1339 O O . CYS A 1 170 ? 9.610 -5.196 -13.053 1.00 84.81 170 CYS A O 1
ATOM 1341 N N . LEU A 1 171 ? 10.274 -6.863 -14.412 1.00 78.94 171 LEU A N 1
ATOM 1342 C CA . LEU A 1 171 ? 11.716 -6.600 -14.319 1.00 78.94 171 LEU A CA 1
ATOM 1343 C C . LEU A 1 171 ? 12.241 -5.594 -15.363 1.00 78.94 171 LEU A C 1
ATOM 1345 O O . LEU A 1 171 ? 13.448 -5.472 -15.554 1.00 78.94 171 LEU A O 1
ATOM 1349 N N . SER A 1 172 ? 11.350 -4.870 -16.040 1.00 80.12 172 SER A N 1
ATOM 1350 C CA . SER A 1 172 ? 11.697 -3.838 -17.019 1.00 80.12 172 SER A CA 1
ATOM 1351 C C . SER A 1 172 ? 10.705 -2.679 -16.945 1.00 80.12 172 SER A C 1
ATOM 1353 O O . SER A 1 172 ? 9.512 -2.884 -16.733 1.00 80.12 172 SER A O 1
ATOM 1355 N N . MET A 1 173 ? 11.207 -1.457 -17.138 1.00 72.12 173 MET A N 1
ATOM 1356 C CA . MET A 1 173 ? 10.384 -0.240 -17.186 1.00 72.12 173 MET A CA 1
ATOM 1357 C C . MET A 1 173 ? 9.623 -0.087 -18.509 1.00 72.12 173 MET A C 1
ATOM 1359 O O . MET A 1 173 ? 8.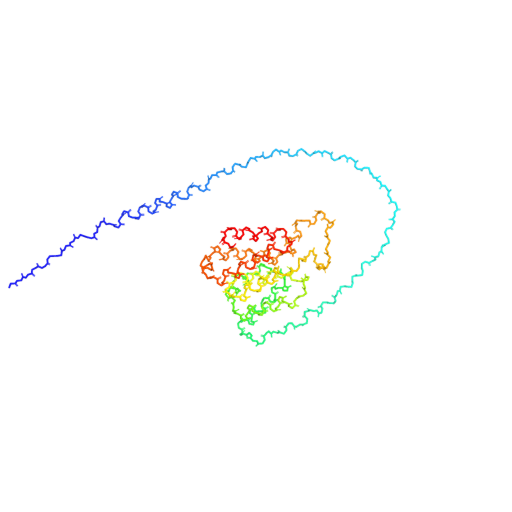657 0.671 -18.582 1.00 72.12 173 MET A O 1
ATOM 1363 N N . GLU A 1 174 ? 10.062 -0.788 -19.555 1.00 78.00 174 GLU A N 1
ATOM 1364 C CA . GLU A 1 174 ? 9.479 -0.703 -20.896 1.00 78.00 174 GLU A CA 1
ATOM 1365 C C . GLU A 1 174 ? 8.432 -1.791 -21.130 1.00 78.00 174 GLU A C 1
ATOM 1367 O O . GLU A 1 174 ? 7.381 -1.529 -21.715 1.00 78.00 174 GLU A O 1
ATOM 1372 N N . SER A 1 175 ? 8.703 -3.020 -20.677 1.00 80.81 175 SER A N 1
ATOM 1373 C CA . SER A 1 175 ? 7.779 -4.138 -20.853 1.00 80.81 175 SER A CA 1
ATOM 1374 C C . SER A 1 175 ? 7.989 -5.242 -19.827 1.00 80.81 175 SER A C 1
ATOM 1376 O O . SER A 1 175 ? 9.047 -5.868 -19.784 1.00 80.81 175 SER A O 1
ATOM 1378 N N . CYS A 1 176 ? 6.927 -5.601 -19.103 1.00 80.31 176 CYS A N 1
ATOM 1379 C CA . CYS A 1 176 ? 6.957 -6.715 -18.152 1.00 80.31 176 CYS A CA 1
ATOM 1380 C C . CYS A 1 176 ? 7.119 -8.090 -18.825 1.00 80.31 176 CYS A C 1
ATOM 1382 O O . CYS A 1 176 ? 7.274 -9.097 -18.145 1.00 80.31 176 CYS A O 1
ATOM 1384 N N . LYS A 1 177 ? 7.080 -8.155 -20.163 1.00 81.25 177 LYS A N 1
ATOM 1385 C CA . LYS A 1 177 ? 7.309 -9.386 -20.936 1.00 81.25 177 LYS A CA 1
ATOM 1386 C C . LYS A 1 177 ? 8.792 -9.694 -21.126 1.00 81.25 177 LYS A C 1
ATOM 1388 O O . LYS A 1 177 ? 9.143 -10.814 -21.491 1.00 81.25 177 LYS A O 1
ATOM 1393 N N . ILE A 1 178 ? 9.654 -8.698 -20.933 1.00 73.56 178 ILE A N 1
ATOM 1394 C CA . ILE A 1 178 ? 11.088 -8.833 -21.149 1.00 73.56 178 ILE A CA 1
ATOM 1395 C C . ILE A 1 178 ? 11.710 -9.386 -19.864 1.00 73.56 178 ILE A C 1
ATOM 1397 O O . ILE A 1 178 ? 11.988 -8.659 -18.915 1.00 73.56 178 ILE A O 1
ATOM 1401 N N . LEU A 1 179 ? 11.939 -10.698 -19.845 1.00 64.00 179 LEU A N 1
ATOM 1402 C CA . LEU A 1 179 ? 12.712 -11.381 -18.807 1.00 64.00 179 LEU A CA 1
ATOM 1403 C C . LEU A 1 179 ? 14.213 -11.252 -19.119 1.00 64.00 179 LEU A C 1
ATOM 1405 O O . LEU A 1 179 ? 14.886 -12.245 -19.393 1.00 64.00 179 LEU A O 1
ATOM 1409 N N . THR A 1 180 ? 14.764 -10.038 -19.178 1.00 57.44 180 THR A N 1
ATOM 1410 C CA . THR A 1 180 ? 16.203 -9.879 -19.454 1.00 57.44 180 THR A CA 1
ATOM 1411 C C . THR A 1 180 ? 17.023 -10.172 -18.207 1.00 57.44 180 THR A C 1
ATOM 1413 O O . THR A 1 180 ? 17.328 -9.292 -17.411 1.00 57.44 180 THR A O 1
ATOM 1416 N N . ALA A 1 181 ? 17.412 -11.437 -18.077 1.00 51.50 181 ALA A N 1
ATOM 1417 C CA . ALA A 1 181 ? 18.318 -11.964 -17.060 1.00 51.50 181 ALA A CA 1
ATOM 1418 C C . ALA A 1 181 ? 19.815 -11.858 -17.439 1.00 51.50 181 ALA A C 1
ATOM 1420 O O . ALA A 1 181 ? 20.614 -12.652 -16.954 1.00 51.50 181 ALA A O 1
ATOM 1421 N N . SER A 1 182 ? 20.223 -10.937 -18.323 1.00 53.16 182 SER A N 1
ATOM 1422 C CA . SER A 1 182 ? 21.564 -11.001 -18.942 1.00 53.16 182 SER A CA 1
ATOM 1423 C C . SER A 1 182 ? 22.511 -9.835 -18.647 1.00 53.16 182 SER A C 1
ATOM 1425 O O . SER A 1 182 ? 23.592 -9.804 -19.234 1.00 53.16 182 SER A O 1
ATOM 1427 N N . ASP A 1 183 ? 22.172 -8.908 -17.750 1.00 54.75 183 ASP A N 1
ATOM 1428 C CA . ASP A 1 183 ? 23.149 -7.914 -17.294 1.00 54.75 183 ASP A CA 1
ATOM 1429 C C . ASP A 1 183 ? 23.479 -8.118 -15.803 1.00 54.75 183 ASP A C 1
ATOM 1431 O O . ASP A 1 183 ? 22.675 -7.770 -14.930 1.00 54.75 183 ASP A O 1
ATOM 1435 N N . PRO A 1 184 ? 24.661 -8.682 -15.486 1.00 58.22 184 PRO A N 1
ATOM 1436 C CA . PRO A 1 184 ? 25.156 -8.813 -14.118 1.00 58.22 184 PRO A CA 1
ATOM 1437 C C . PRO A 1 184 ? 25.200 -7.481 -13.353 1.00 58.22 184 PRO A C 1
ATOM 1439 O O . PRO A 1 184 ? 25.109 -7.486 -12.122 1.00 58.22 184 PRO A O 1
ATOM 1442 N N . HIS A 1 185 ? 25.297 -6.345 -14.054 1.00 56.34 185 HIS A N 1
ATOM 1443 C CA . HIS A 1 185 ? 25.359 -5.009 -13.464 1.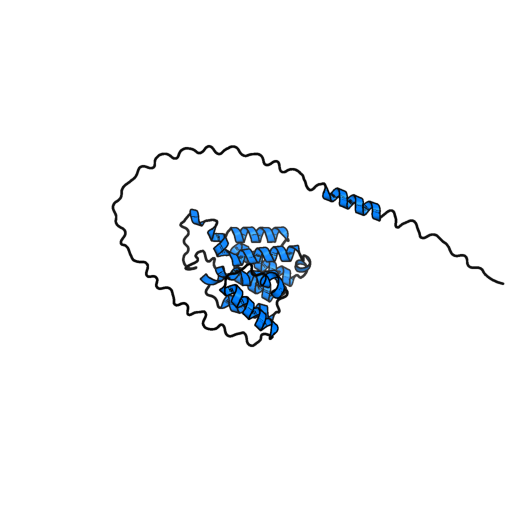00 56.34 185 HIS A CA 1
ATOM 1444 C C . HIS A 1 185 ? 23.983 -4.412 -13.121 1.00 56.34 185 HIS A C 1
ATOM 1446 O O . HIS A 1 185 ? 23.920 -3.524 -12.273 1.00 56.34 185 HIS A O 1
ATOM 1452 N N . LEU A 1 186 ? 22.880 -4.940 -13.668 1.00 55.03 186 LEU A N 1
ATOM 1453 C CA . LEU A 1 186 ? 21.505 -4.513 -13.335 1.00 55.03 186 LEU A CA 1
ATOM 1454 C C . LEU A 1 186 ? 20.920 -5.263 -12.118 1.00 55.03 186 LEU A C 1
ATOM 1456 O O . LEU A 1 186 ? 19.774 -5.056 -11.717 1.00 55.03 186 LEU A O 1
ATOM 1460 N N . SER A 1 187 ? 21.695 -6.163 -11.507 1.00 56.47 187 SER A N 1
ATOM 1461 C CA . SER A 1 187 ? 21.183 -7.193 -10.594 1.00 56.47 187 SER A CA 1
ATOM 1462 C C . SER A 1 187 ? 20.766 -6.716 -9.196 1.00 56.47 187 SER A C 1
ATOM 1464 O O . SER A 1 187 ? 20.166 -7.503 -8.467 1.00 56.47 187 SER A O 1
ATOM 1466 N N . PHE A 1 188 ? 21.028 -5.462 -8.800 1.00 56.00 188 PHE A N 1
ATOM 1467 C CA . PHE A 1 188 ? 20.758 -5.028 -7.418 1.00 56.00 188 PHE A CA 1
ATOM 1468 C C . PHE A 1 188 ? 20.019 -3.692 -7.265 1.00 56.00 188 PHE A C 1
ATOM 1470 O O . PHE A 1 188 ? 19.092 -3.610 -6.461 1.00 56.00 188 PHE A O 1
ATOM 1477 N N . ALA A 1 189 ? 20.393 -2.647 -8.010 1.00 51.41 189 ALA A N 1
ATOM 1478 C CA . ALA A 1 189 ? 19.786 -1.321 -7.847 1.00 51.41 189 ALA A CA 1
ATOM 1479 C C . ALA A 1 189 ? 18.424 -1.208 -8.555 1.00 51.41 189 ALA A C 1
ATOM 1481 O O . ALA A 1 189 ? 17.452 -0.740 -7.958 1.00 51.41 189 ALA A O 1
ATOM 1482 N N . ASP A 1 190 ? 18.319 -1.713 -9.786 1.00 53.91 190 ASP A N 1
ATOM 1483 C CA . ASP A 1 190 ? 17.091 -1.598 -10.582 1.00 53.91 190 ASP A CA 1
ATOM 1484 C C . ASP A 1 190 ? 15.969 -2.503 -10.072 1.00 53.91 190 ASP A C 1
ATOM 1486 O O . ASP A 1 190 ? 14.792 -2.147 -10.152 1.00 53.91 190 ASP A O 1
ATOM 1490 N N . GLN A 1 191 ? 16.317 -3.619 -9.425 1.00 60.69 191 GLN A N 1
ATOM 1491 C CA . GLN A 1 191 ? 15.332 -4.508 -8.812 1.00 60.69 191 GLN A CA 1
ATOM 1492 C C . GLN A 1 191 ? 14.525 -3.823 -7.701 1.00 60.69 191 GLN A C 1
ATOM 1494 O O . GLN A 1 191 ? 13.370 -4.187 -7.489 1.00 60.69 191 GLN A O 1
ATOM 1499 N N . VAL A 1 192 ? 15.081 -2.833 -6.993 1.00 61.06 192 VAL A N 1
ATOM 1500 C CA . VAL A 1 192 ? 14.338 -2.138 -5.927 1.00 61.06 192 VAL A CA 1
ATOM 1501 C C . VAL A 1 192 ? 13.309 -1.178 -6.518 1.00 61.06 192 VAL A C 1
ATOM 1503 O O . VAL A 1 192 ? 12.160 -1.180 -6.080 1.00 61.06 192 VAL A O 1
ATOM 1506 N N . SER A 1 193 ? 13.688 -0.406 -7.538 1.00 66.12 193 SER A N 1
ATOM 1507 C CA . SER A 1 193 ? 12.780 0.524 -8.223 1.00 66.12 193 SER A CA 1
ATOM 1508 C C . SER A 1 193 ? 11.642 -0.214 -8.933 1.00 66.12 193 SER A C 1
ATOM 1510 O O . SER A 1 193 ? 10.492 0.218 -8.884 1.00 66.12 193 SER A O 1
ATOM 1512 N N . LEU A 1 194 ? 11.945 -1.366 -9.539 1.00 80.50 194 LEU A N 1
ATOM 1513 C CA . LEU A 1 194 ? 10.978 -2.212 -10.245 1.00 80.50 194 LEU A CA 1
ATOM 1514 C C . LEU A 1 194 ? 10.013 -2.956 -9.313 1.00 80.50 194 LEU A C 1
ATOM 1516 O O . LEU A 1 194 ? 8.943 -3.357 -9.744 1.00 80.50 194 LEU A O 1
ATOM 1520 N N . ASN A 1 195 ? 10.357 -3.116 -8.034 1.00 85.75 195 ASN A N 1
ATOM 1521 C CA . ASN A 1 195 ? 9.511 -3.785 -7.038 1.00 85.75 195 ASN A CA 1
ATOM 1522 C C . ASN A 1 195 ? 9.085 -2.834 -5.915 1.00 85.75 195 ASN A C 1
ATOM 1524 O O . ASN A 1 195 ? 8.777 -3.253 -4.793 1.00 85.75 195 ASN A O 1
ATOM 1528 N N . TYR A 1 196 ? 9.089 -1.532 -6.208 1.00 87.62 196 TYR A N 1
ATOM 1529 C CA . TYR A 1 196 ? 8.741 -0.498 -5.247 1.00 87.62 196 TYR A CA 1
ATOM 1530 C C . TYR A 1 196 ? 7.351 -0.707 -4.618 1.00 87.62 196 TYR A C 1
ATOM 1532 O O . TYR A 1 196 ? 7.265 -0.612 -3.390 1.00 87.62 196 TYR A O 1
ATOM 1540 N N . PRO A 1 197 ? 6.278 -1.062 -5.360 1.00 92.50 197 PRO A N 1
ATOM 1541 C CA . PRO A 1 197 ? 4.972 -1.318 -4.751 1.00 92.50 197 PRO A CA 1
ATOM 1542 C C . PRO A 1 197 ? 5.008 -2.427 -3.692 1.00 92.50 197 PRO A C 1
ATOM 1544 O O . PRO A 1 197 ? 4.485 -2.249 -2.589 1.00 92.50 197 PRO A O 1
ATOM 1547 N N . GLN A 1 198 ? 5.672 -3.542 -3.993 1.00 95.38 198 GLN A N 1
ATOM 1548 C CA . GLN A 1 198 ? 5.784 -4.699 -3.108 1.00 95.38 198 GLN A CA 1
ATOM 1549 C C . GLN A 1 198 ? 6.606 -4.351 -1.866 1.00 95.38 198 GLN A C 1
ATOM 1551 O O . GLN A 1 198 ? 6.175 -4.597 -0.740 1.00 95.38 198 GLN A O 1
ATOM 1556 N N . MET A 1 199 ? 7.757 -3.700 -2.043 1.00 95.06 199 MET A N 1
ATOM 1557 C CA . MET A 1 199 ? 8.590 -3.291 -0.913 1.00 95.06 199 MET A CA 1
ATOM 1558 C C . MET A 1 199 ? 7.883 -2.255 -0.033 1.00 95.06 199 MET A C 1
ATOM 1560 O O . MET A 1 199 ? 7.856 -2.412 1.190 1.00 95.06 199 MET A O 1
ATOM 1564 N N . ALA A 1 200 ? 7.256 -1.232 -0.622 1.00 94.31 200 ALA A N 1
ATOM 1565 C CA . ALA A 1 200 ? 6.494 -0.223 0.113 1.00 94.31 200 ALA A CA 1
ATOM 1566 C C . ALA A 1 200 ? 5.345 -0.852 0.919 1.00 94.31 200 ALA A C 1
ATOM 1568 O O . ALA A 1 200 ? 5.145 -0.501 2.088 1.00 94.31 200 ALA A O 1
ATOM 1569 N N . GLY A 1 201 ? 4.641 -1.823 0.329 1.00 96.56 201 GLY A N 1
ATOM 1570 C CA . GLY A 1 201 ? 3.614 -2.612 1.003 1.00 96.56 201 GLY A CA 1
ATOM 1571 C C . GLY A 1 201 ? 4.153 -3.354 2.228 1.00 96.56 201 GLY A C 1
ATOM 1572 O O . GLY A 1 201 ? 3.595 -3.207 3.318 1.00 96.56 201 GLY A O 1
ATOM 1573 N N . LEU A 1 202 ? 5.257 -4.097 2.085 1.00 97.75 202 LEU A N 1
ATOM 1574 C CA . LEU A 1 202 ? 5.876 -4.838 3.193 1.00 97.75 202 LEU A CA 1
ATOM 1575 C C . LEU A 1 202 ? 6.391 -3.910 4.301 1.00 97.75 202 LEU A C 1
ATOM 1577 O O . LEU A 1 202 ? 6.184 -4.198 5.481 1.00 97.75 202 LEU A O 1
ATOM 1581 N N . TYR A 1 203 ? 7.015 -2.778 3.955 1.00 96.94 203 TYR A N 1
ATOM 1582 C CA . TYR A 1 203 ? 7.476 -1.798 4.946 1.00 96.94 203 TYR A CA 1
ATOM 1583 C C . TYR A 1 203 ? 6.323 -1.230 5.775 1.00 96.94 203 TYR A C 1
ATOM 1585 O O . TYR A 1 203 ? 6.423 -1.143 7.003 1.00 96.94 203 TYR A O 1
ATOM 1593 N N . GLN A 1 204 ? 5.218 -0.854 5.127 1.00 97.38 204 GLN A N 1
ATOM 1594 C CA . GLN A 1 204 ? 4.055 -0.336 5.844 1.00 97.38 204 GLN A CA 1
ATOM 1595 C C . GLN A 1 204 ? 3.354 -1.417 6.661 1.00 97.38 204 GLN A C 1
ATOM 1597 O O . GLN A 1 204 ? 2.950 -1.143 7.792 1.00 97.38 204 GLN A O 1
ATOM 1602 N N . LEU A 1 205 ? 3.263 -2.642 6.139 1.00 97.69 205 LEU A N 1
ATOM 1603 C CA . LEU A 1 205 ? 2.705 -3.772 6.872 1.00 97.69 205 LEU A CA 1
ATOM 1604 C C . LEU A 1 205 ? 3.504 -4.049 8.151 1.00 97.69 205 LEU A C 1
ATOM 1606 O O . LEU A 1 205 ? 2.918 -4.112 9.231 1.00 97.69 205 LEU A O 1
ATOM 1610 N N . GLU A 1 206 ? 4.836 -4.133 8.063 1.00 98.12 206 GLU A N 1
ATOM 1611 C CA . GLU A 1 206 ? 5.697 -4.333 9.234 1.00 98.12 206 GLU A CA 1
ATOM 1612 C C . GLU A 1 206 ? 5.498 -3.215 10.266 1.00 98.12 206 GLU A C 1
ATOM 1614 O O . GLU A 1 206 ? 5.281 -3.479 11.452 1.00 98.12 206 GLU A O 1
ATOM 1619 N N . LYS A 1 207 ? 5.517 -1.953 9.815 1.00 97.44 207 LYS A N 1
ATOM 1620 C CA . LYS A 1 207 ? 5.305 -0.789 10.681 1.00 97.44 207 LYS A CA 1
ATOM 1621 C C . LYS A 1 207 ? 3.940 -0.842 11.368 1.00 97.44 207 LYS A C 1
ATOM 1623 O O . LYS A 1 207 ? 3.841 -0.536 12.558 1.00 97.44 207 LYS A O 1
ATOM 1628 N N . LYS A 1 208 ? 2.892 -1.244 10.643 1.00 95.44 208 LYS A N 1
ATOM 1629 C CA . LYS A 1 208 ? 1.528 -1.369 11.168 1.00 95.44 208 LYS A CA 1
ATOM 1630 C C . LYS A 1 208 ? 1.441 -2.438 12.251 1.00 95.44 208 LYS A C 1
ATOM 1632 O O . LYS A 1 208 ? 0.884 -2.156 13.313 1.00 95.44 208 LYS A O 1
ATOM 1637 N N . LEU A 1 209 ? 2.020 -3.611 11.995 1.00 96.25 209 LEU A N 1
ATOM 1638 C CA . LEU A 1 209 ? 2.076 -4.733 12.932 1.00 96.25 209 LEU A CA 1
ATOM 1639 C C . LEU A 1 209 ? 2.867 -4.379 14.195 1.00 96.25 209 LEU A C 1
ATOM 1641 O O . LEU A 1 209 ? 2.416 -4.665 15.302 1.00 96.25 209 LEU A O 1
ATOM 1645 N N . ALA A 1 210 ? 4.007 -3.699 14.043 1.00 97.31 210 ALA A N 1
ATOM 1646 C CA . ALA A 1 210 ? 4.819 -3.241 15.167 1.00 97.31 210 ALA A CA 1
ATOM 1647 C C . ALA A 1 210 ? 4.080 -2.216 16.040 1.00 97.31 210 ALA A C 1
ATOM 1649 O O . ALA A 1 210 ? 4.150 -2.281 17.265 1.00 97.31 210 ALA A O 1
ATOM 1650 N N . ALA A 1 211 ? 3.366 -1.275 15.416 1.00 96.69 211 ALA A N 1
ATOM 1651 C CA . ALA A 1 211 ? 2.629 -0.236 16.130 1.00 96.69 211 ALA A CA 1
ATOM 1652 C C . ALA A 1 211 ? 1.315 -0.737 16.757 1.00 96.69 211 ALA A C 1
ATOM 1654 O O . ALA A 1 211 ? 0.841 -0.137 17.717 1.00 96.69 211 ALA A O 1
ATOM 1655 N N . ASN A 1 212 ? 0.712 -1.806 16.222 1.00 95.81 212 ASN A N 1
ATOM 1656 C CA . ASN A 1 212 ? -0.615 -2.280 16.626 1.00 95.81 212 ASN A CA 1
ATOM 1657 C C . ASN A 1 212 ? -0.639 -3.812 16.784 1.00 95.81 212 ASN A C 1
ATOM 1659 O O . ASN A 1 212 ? -1.285 -4.500 15.992 1.00 95.81 212 ASN A O 1
ATOM 1663 N N . PRO A 1 213 ? 0.011 -4.376 17.816 1.00 95.00 213 PRO A N 1
ATOM 1664 C CA . PRO A 1 213 ? 0.067 -5.829 18.013 1.00 95.00 213 PRO A CA 1
ATOM 1665 C C . PRO A 1 213 ? -1.317 -6.474 18.201 1.00 95.00 213 PRO A C 1
ATOM 1667 O O . PRO A 1 213 ? -1.491 -7.659 17.926 1.00 95.00 213 PRO A O 1
ATOM 1670 N N . GLU A 1 214 ? -2.323 -5.695 18.611 1.00 93.50 214 GLU A N 1
ATOM 1671 C CA . GLU A 1 214 ? -3.724 -6.123 18.712 1.00 93.50 214 GLU A CA 1
ATOM 1672 C C . GLU A 1 214 ? -4.301 -6.627 17.376 1.00 93.50 214 GLU A C 1
ATOM 1674 O O . GLU A 1 214 ? -5.167 -7.498 17.388 1.00 93.50 214 GLU A O 1
ATOM 1679 N N . PHE A 1 215 ? -3.780 -6.170 16.226 1.00 89.31 215 PHE A N 1
ATOM 1680 C CA . PHE A 1 215 ? -4.190 -6.659 14.899 1.00 89.31 215 PHE A CA 1
ATOM 1681 C C . PHE A 1 215 ? -4.007 -8.174 14.757 1.00 89.31 215 PHE A C 1
ATOM 1683 O O . PHE A 1 215 ? -4.766 -8.830 14.052 1.00 89.31 215 PHE A O 1
ATOM 1690 N N . LEU A 1 216 ? -3.010 -8.736 15.445 1.00 93.69 216 LEU A N 1
ATOM 1691 C CA . LEU A 1 216 ? -2.692 -10.162 15.396 1.00 93.69 216 LEU A CA 1
ATOM 1692 C C . LEU A 1 216 ? -3.562 -11.013 16.329 1.00 93.69 216 LEU A C 1
ATOM 1694 O O . LEU A 1 216 ? -3.439 -12.243 16.316 1.00 93.69 216 LEU A O 1
ATOM 1698 N N . LYS A 1 217 ? -4.408 -10.382 17.153 1.00 95.31 217 LYS A N 1
ATOM 1699 C CA . LYS A 1 217 ? -5.374 -11.078 18.012 1.00 95.31 217 LYS A CA 1
ATOM 1700 C C . LYS A 1 217 ? -6.675 -11.398 17.284 1.00 95.31 217 LYS A C 1
ATOM 1702 O O . LYS A 1 217 ? -7.338 -12.354 17.670 1.00 95.31 217 LYS A O 1
ATOM 1707 N N . ASP A 1 218 ? -7.021 -10.645 16.240 1.00 93.44 218 ASP A N 1
ATOM 1708 C CA . ASP A 1 218 ? -8.128 -10.993 15.349 1.00 93.44 218 ASP A CA 1
ATOM 1709 C C . ASP A 1 218 ? -7.691 -12.153 14.432 1.00 93.44 218 ASP A C 1
ATOM 1711 O O . ASP A 1 218 ? -6.804 -11.962 13.592 1.00 93.44 218 ASP A O 1
ATOM 1715 N N . PRO A 1 219 ? -8.279 -13.358 14.564 1.00 94.31 219 PRO A N 1
ATOM 1716 C CA . PRO A 1 219 ? -7.873 -14.515 13.773 1.00 94.31 219 PRO A CA 1
ATOM 1717 C C . PRO A 1 219 ? -8.112 -14.320 12.271 1.00 94.31 219 PRO A C 1
ATOM 1719 O O . PRO A 1 219 ? -7.290 -14.765 11.473 1.00 94.31 219 PRO A O 1
ATOM 1722 N N . ASN A 1 220 ? -9.180 -13.618 11.881 1.00 93.12 220 ASN A N 1
ATOM 1723 C CA . ASN A 1 220 ? -9.530 -13.387 10.479 1.00 93.12 220 ASN A CA 1
ATOM 1724 C C . ASN A 1 220 ? -8.524 -12.432 9.827 1.00 93.12 220 ASN A C 1
ATOM 1726 O O . ASN A 1 220 ? -7.993 -12.697 8.747 1.00 93.12 220 ASN A O 1
ATOM 1730 N N . LEU A 1 221 ? -8.210 -11.327 10.506 1.00 91.62 221 LEU A N 1
ATOM 1731 C CA . LEU A 1 221 ? -7.223 -10.378 9.999 1.00 91.62 221 LEU A CA 1
ATOM 1732 C C . LEU A 1 221 ? -5.814 -10.981 9.996 1.00 91.62 221 LEU A C 1
ATOM 1734 O O . LEU A 1 221 ? -5.080 -10.817 9.021 1.00 91.62 221 LEU A O 1
ATOM 1738 N N . ARG A 1 222 ? -5.454 -11.738 11.039 1.00 94.88 222 ARG A N 1
ATOM 1739 C CA . ARG A 1 222 ? -4.182 -12.465 11.117 1.00 94.88 222 ARG A CA 1
ATOM 1740 C C . ARG A 1 222 ? -4.007 -13.437 9.952 1.00 94.88 222 ARG A C 1
ATOM 1742 O O . ARG A 1 222 ? -2.938 -13.461 9.347 1.00 94.88 222 ARG A O 1
ATOM 1749 N N . GLU A 1 223 ? -5.030 -14.229 9.639 1.00 96.12 223 GLU A N 1
ATOM 1750 C CA . GLU A 1 223 ? -5.002 -15.167 8.514 1.00 96.12 223 GLU A CA 1
ATOM 1751 C C . GLU A 1 223 ? -4.809 -14.436 7.181 1.00 96.12 223 GLU A C 1
ATOM 1753 O O . GLU A 1 223 ? -3.984 -14.841 6.364 1.00 96.12 223 GLU A O 1
ATOM 1758 N N . LYS A 1 224 ? -5.494 -13.306 6.980 1.00 96.06 224 LYS A N 1
ATOM 1759 C CA . LYS A 1 224 ? -5.334 -12.496 5.765 1.00 96.06 224 LYS A CA 1
ATOM 1760 C C . LYS A 1 224 ? -3.938 -11.902 5.641 1.00 96.06 224 LYS A C 1
ATOM 1762 O O . LYS A 1 224 ? -3.364 -11.946 4.558 1.00 96.06 224 LYS A O 1
ATOM 1767 N N . ILE A 1 225 ? -3.372 -11.399 6.737 1.00 96.62 225 ILE A N 1
ATOM 1768 C CA . ILE A 1 225 ? -1.996 -10.889 6.763 1.00 96.62 225 ILE A CA 1
ATOM 1769 C C . ILE A 1 225 ? -0.997 -12.009 6.462 1.00 96.62 225 ILE A C 1
ATOM 1771 O O . ILE A 1 225 ? -0.094 -11.809 5.652 1.00 96.62 225 ILE A O 1
ATOM 1775 N N . ARG A 1 226 ? -1.184 -13.201 7.043 1.00 97.69 226 ARG A N 1
ATOM 1776 C CA . ARG A 1 226 ? -0.390 -14.384 6.686 1.00 97.69 226 ARG A CA 1
ATOM 1777 C C . ARG A 1 226 ? -0.492 -14.680 5.190 1.00 97.69 226 ARG A C 1
ATOM 1779 O O . ARG A 1 226 ? 0.535 -14.836 4.548 1.00 97.69 226 ARG A O 1
ATOM 1786 N N . GLY A 1 227 ? -1.696 -14.647 4.623 1.00 97.62 227 GLY A N 1
ATOM 1787 C CA . GLY A 1 227 ? -1.909 -14.857 3.191 1.00 97.62 227 GLY A CA 1
ATOM 1788 C C . GLY A 1 227 ? -1.208 -13.830 2.290 1.00 97.62 227 GLY A C 1
ATOM 1789 O O . GLY A 1 227 ? -0.800 -14.185 1.186 1.00 97.62 227 GLY A O 1
ATOM 1790 N N . ILE A 1 228 ? -1.036 -12.580 2.741 1.00 98.12 228 ILE A N 1
ATOM 1791 C CA . ILE A 1 228 ? -0.202 -11.584 2.043 1.00 98.12 228 ILE A CA 1
ATOM 1792 C C . ILE A 1 228 ? 1.264 -12.029 2.058 1.00 98.12 228 ILE A C 1
ATOM 1794 O O . ILE A 1 228 ? 1.909 -12.049 1.013 1.00 98.12 228 ILE A O 1
ATOM 1798 N N . LEU A 1 229 ? 1.786 -12.389 3.234 1.00 98.44 229 LEU A N 1
ATOM 1799 C CA . LEU A 1 229 ? 3.192 -12.761 3.404 1.00 98.44 229 LEU A CA 1
ATOM 1800 C C . LEU A 1 229 ? 3.535 -14.061 2.663 1.00 98.44 229 LEU A C 1
ATOM 1802 O O . LEU A 1 229 ? 4.539 -14.101 1.963 1.00 98.44 229 LEU A O 1
ATOM 1806 N N . ASP A 1 230 ? 2.666 -15.072 2.714 1.00 98.25 230 ASP A N 1
ATOM 1807 C CA . ASP A 1 230 ? 2.829 -16.330 1.973 1.00 98.25 230 ASP A CA 1
ATOM 1808 C C . ASP A 1 230 ? 2.901 -16.101 0.460 1.00 98.25 230 ASP A C 1
ATOM 1810 O O . ASP A 1 230 ? 3.618 -16.804 -0.254 1.00 98.25 230 ASP A O 1
ATOM 1814 N N . GLN A 1 231 ? 2.139 -15.125 -0.040 1.00 97.88 231 GLN A N 1
ATOM 1815 C CA . GLN A 1 231 ? 2.181 -14.730 -1.440 1.00 97.88 231 GLN A CA 1
ATOM 1816 C C . GLN A 1 231 ? 3.483 -13.977 -1.756 1.00 97.88 231 GLN A C 1
ATOM 1818 O O . GLN A 1 231 ? 4.130 -14.273 -2.757 1.00 97.88 231 GLN A O 1
ATOM 1823 N N . ALA A 1 232 ? 3.917 -13.068 -0.880 1.00 97.31 232 ALA A N 1
ATOM 1824 C CA . ALA A 1 232 ? 5.163 -12.318 -1.041 1.00 97.31 232 ALA A CA 1
ATOM 1825 C C . ALA A 1 232 ? 6.416 -13.219 -1.035 1.00 97.31 232 ALA A C 1
ATOM 1827 O O . ALA A 1 232 ? 7.331 -13.001 -1.827 1.00 97.31 232 ALA A O 1
ATOM 1828 N N . VAL A 1 233 ? 6.436 -14.288 -0.229 1.00 97.88 233 VAL A N 1
ATOM 1829 C CA . VAL A 1 233 ? 7.495 -15.321 -0.250 1.00 97.88 233 VAL A CA 1
ATOM 1830 C C . VAL A 1 233 ? 7.565 -16.051 -1.602 1.00 97.88 233 VAL A C 1
ATOM 1832 O O . VAL A 1 233 ? 8.623 -16.526 -2.013 1.00 97.88 233 VAL A O 1
ATOM 1835 N N . LYS A 1 234 ? 6.462 -16.105 -2.352 1.00 96.75 234 LYS A N 1
ATOM 1836 C CA . LYS A 1 234 ? 6.389 -16.759 -3.670 1.00 96.75 234 LYS A CA 1
ATOM 1837 C C . LYS A 1 234 ? 6.570 -15.801 -4.849 1.00 96.75 234 LYS A C 1
ATOM 1839 O O . LYS A 1 234 ? 6.625 -16.271 -5.976 1.00 96.75 234 LYS A O 1
ATOM 1844 N N . TYR A 1 235 ? 6.695 -14.496 -4.602 1.00 92.31 235 TYR A N 1
ATOM 1845 C CA . TYR A 1 235 ? 6.674 -13.452 -5.634 1.00 92.31 235 TYR A CA 1
ATOM 1846 C C . TYR A 1 235 ? 7.852 -13.522 -6.628 1.00 92.31 235 TYR A C 1
ATOM 1848 O O . TYR A 1 235 ? 7.795 -12.895 -7.667 1.00 92.31 235 TYR A O 1
ATOM 1856 N N . GLY A 1 236 ? 8.917 -14.289 -6.368 1.00 89.31 236 GLY A N 1
ATOM 1857 C CA . GLY A 1 236 ? 9.997 -14.517 -7.346 1.00 89.31 236 GLY A CA 1
ATOM 1858 C C . GLY A 1 236 ? 11.106 -13.457 -7.359 1.00 89.31 236 GLY A C 1
ATOM 1859 O O . GLY A 1 236 ? 12.037 -13.557 -8.154 1.00 89.31 236 GLY A O 1
ATOM 1860 N N . VAL A 1 237 ? 11.054 -12.476 -6.450 1.00 89.56 237 VAL A N 1
ATOM 1861 C CA . VAL A 1 237 ? 12.109 -11.466 -6.256 1.00 89.56 237 VAL A CA 1
ATOM 1862 C C . VAL A 1 237 ? 12.771 -11.661 -4.885 1.00 89.56 237 VAL A C 1
ATOM 1864 O O . VAL A 1 237 ? 12.107 -11.423 -3.871 1.00 89.56 237 VAL A O 1
ATOM 1867 N N . PRO A 1 238 ? 14.067 -12.031 -4.805 1.00 91.00 238 PRO A N 1
ATOM 1868 C CA . PRO A 1 238 ? 14.710 -12.425 -3.546 1.00 91.00 238 PRO A CA 1
ATOM 1869 C C . PRO A 1 238 ? 14.612 -11.398 -2.413 1.00 91.00 238 PRO A C 1
ATOM 1871 O O . PRO A 1 238 ? 14.437 -11.766 -1.252 1.00 91.00 238 PRO A O 1
ATOM 1874 N N . SER A 1 239 ? 14.694 -10.102 -2.726 1.00 91.38 239 SER A N 1
ATOM 1875 C CA . SER A 1 239 ? 14.574 -9.033 -1.727 1.00 91.38 239 SER A CA 1
ATOM 1876 C C . SER A 1 239 ? 13.174 -8.966 -1.103 1.00 91.38 239 SER A C 1
ATOM 1878 O O . SER A 1 239 ? 13.061 -8.811 0.114 1.00 91.38 239 SER A O 1
ATOM 1880 N N . VAL A 1 240 ? 12.119 -9.153 -1.903 1.00 94.12 240 VAL A N 1
ATOM 1881 C CA . VAL A 1 240 ? 10.724 -9.224 -1.437 1.00 94.12 240 VAL A CA 1
ATOM 1882 C C . VAL A 1 240 ? 10.511 -10.478 -0.590 1.00 94.12 240 VAL A C 1
ATOM 1884 O O . VAL A 1 240 ? 9.941 -10.390 0.498 1.00 94.12 240 VAL A O 1
ATOM 1887 N N . GLN A 1 241 ? 11.027 -11.624 -1.046 1.00 96.00 241 GLN A N 1
ATOM 1888 C CA . GLN A 1 241 ? 10.905 -12.907 -0.345 1.00 96.00 241 GLN A CA 1
ATOM 1889 C C . GLN A 1 241 ? 11.549 -12.850 1.038 1.00 96.00 241 GLN A C 1
ATOM 1891 O O . GLN A 1 241 ? 10.871 -13.047 2.045 1.00 96.00 241 GLN A O 1
ATOM 1896 N N . LYS A 1 242 ? 12.831 -12.467 1.091 1.00 95.94 242 LYS A N 1
ATOM 1897 C CA . LYS A 1 242 ? 13.581 -12.324 2.342 1.00 95.94 242 LYS A CA 1
ATOM 1898 C C . LYS A 1 242 ? 12.865 -11.387 3.309 1.00 95.94 242 LYS A C 1
ATOM 1900 O O . LYS A 1 242 ? 12.748 -11.674 4.498 1.00 95.94 242 LYS A O 1
ATOM 1905 N N . ARG A 1 243 ? 12.357 -10.260 2.806 1.00 97.31 243 ARG A N 1
ATOM 1906 C CA . ARG A 1 243 ? 11.651 -9.289 3.638 1.00 97.31 243 ARG A CA 1
ATOM 1907 C C . ARG A 1 243 ? 10.345 -9.849 4.203 1.00 97.31 243 ARG A C 1
ATOM 1909 O O . ARG A 1 243 ? 10.032 -9.591 5.363 1.00 97.31 243 ARG A O 1
ATOM 1916 N N . ALA A 1 244 ? 9.590 -10.606 3.413 1.00 98.19 244 ALA A N 1
ATOM 1917 C CA . ALA A 1 244 ? 8.370 -11.260 3.872 1.00 98.19 244 ALA A CA 1
ATOM 1918 C C . ALA A 1 244 ? 8.662 -12.310 4.960 1.00 98.19 244 ALA A C 1
ATOM 1920 O O . ALA A 1 244 ? 7.993 -12.308 5.994 1.00 98.19 244 ALA A O 1
ATOM 1921 N N . GLU A 1 245 ? 9.704 -13.127 4.782 1.00 98.44 245 GLU A N 1
ATOM 1922 C CA . GLU A 1 245 ? 10.162 -14.111 5.774 1.00 98.44 245 GLU A CA 1
ATOM 1923 C C . GLU A 1 245 ? 10.589 -13.446 7.091 1.00 98.44 245 GLU A C 1
ATOM 1925 O O . GLU A 1 245 ? 10.218 -13.898 8.175 1.00 98.44 245 GLU A O 1
ATOM 1930 N N . GLU A 1 246 ? 11.337 -12.338 7.026 1.00 98.25 246 GLU A N 1
ATOM 1931 C CA . GLU A 1 246 ? 11.716 -11.551 8.208 1.00 98.25 246 GLU A CA 1
ATOM 1932 C C . GLU A 1 246 ? 10.481 -11.100 9.002 1.00 98.25 246 GLU A C 1
ATOM 1934 O O . GLU A 1 246 ? 10.456 -11.216 10.231 1.00 98.25 246 GLU A O 1
ATOM 1939 N N . ILE A 1 247 ? 9.438 -10.628 8.312 1.00 98.25 247 ILE A N 1
ATOM 1940 C CA . ILE A 1 247 ? 8.180 -10.206 8.938 1.00 98.25 247 ILE A CA 1
ATOM 1941 C C . ILE A 1 247 ? 7.454 -11.416 9.547 1.00 98.25 247 ILE A C 1
ATOM 1943 O O . ILE A 1 247 ? 7.038 -11.343 10.707 1.00 98.25 247 ILE A O 1
ATOM 1947 N N . GLN A 1 248 ? 7.334 -12.534 8.819 1.00 98.38 248 GLN A N 1
ATOM 1948 C CA . GLN A 1 248 ? 6.711 -13.764 9.331 1.00 98.38 248 GLN A CA 1
ATOM 1949 C C . GLN A 1 248 ? 7.380 -14.234 10.624 1.00 98.38 248 GLN A C 1
ATOM 1951 O O . GLN A 1 248 ? 6.715 -14.408 11.649 1.00 98.38 248 GLN A O 1
ATOM 1956 N N . ASN A 1 249 ? 8.710 -14.327 10.612 1.00 98.31 249 ASN A N 1
ATOM 1957 C CA . ASN A 1 249 ? 9.506 -14.739 11.763 1.00 98.31 249 ASN A CA 1
ATOM 1958 C C . ASN A 1 249 ? 9.354 -13.772 12.942 1.00 98.31 249 ASN A C 1
ATOM 1960 O O . ASN A 1 249 ? 9.128 -14.195 14.080 1.00 98.31 249 ASN A O 1
ATOM 1964 N N . ARG A 1 250 ? 9.428 -12.461 12.679 1.00 98.00 250 ARG A N 1
ATOM 1965 C CA . ARG A 1 250 ? 9.333 -11.417 13.707 1.00 98.00 250 ARG A CA 1
ATOM 1966 C C . ARG A 1 250 ? 7.984 -11.422 14.429 1.00 98.00 250 ARG A C 1
ATOM 1968 O O . ARG A 1 250 ? 7.951 -11.217 15.643 1.00 98.00 250 ARG A O 1
ATOM 1975 N N . PHE A 1 251 ? 6.887 -11.653 13.707 1.00 97.31 251 PHE A N 1
ATOM 1976 C CA . PHE A 1 251 ? 5.524 -11.597 14.255 1.00 97.31 251 PHE A CA 1
ATOM 1977 C C . PHE A 1 251 ? 4.880 -12.968 14.504 1.00 97.31 251 PHE A C 1
ATOM 1979 O O . PHE A 1 251 ? 3.746 -13.023 14.984 1.00 97.31 251 PHE A O 1
ATOM 1986 N N . ARG A 1 252 ? 5.604 -14.068 14.250 1.00 97.06 252 ARG A N 1
ATOM 1987 C CA . ARG A 1 252 ? 5.116 -15.455 14.383 1.00 97.06 252 ARG A CA 1
ATOM 1988 C C . ARG A 1 252 ? 3.846 -15.692 13.561 1.00 97.06 252 ARG A C 1
ATOM 1990 O O . ARG A 1 252 ? 2.833 -16.195 14.072 1.00 97.06 252 ARG A O 1
ATOM 1997 N N . LEU A 1 253 ? 3.887 -15.234 12.316 1.00 95.88 253 LEU A N 1
ATOM 1998 C CA . LEU A 1 253 ? 2.828 -15.421 11.334 1.00 95.88 253 LEU A CA 1
ATOM 1999 C C . LEU A 1 253 ? 3.103 -16.676 10.532 1.00 95.88 253 LEU A C 1
ATOM 2001 O O . LEU A 1 253 ? 4.221 -16.819 10.014 1.00 95.88 253 LEU A O 1
#

Sequence (253 aa):
MRQQNKKPQRFVLWIGGGLALVTFLFLFARHQGQKNTKIESSEPVELVPTEKIVAAQAPGAPTEVAPSNTEPPAEVLKQNTLPSSLSAADLAKFKDFQEIARSKNDNDPRLDTEFRSLSPDLKKALQDFYQQMAPEKRNEKGLVVFLIARDLKTADDALFLRSVYAEEPCLSMESCKILTASDPHLSFADQVSLNYPQMAGLYQLEKKLAANPEFLKDPNLREKIRGILDQAVKYGVPSVQKRAEEIQNRFRL